Protein AF-0000000074474477 (afdb_homodimer)

Solvent-accessible surface area (backbone atoms only — not comparable to full-atom values): 10838 Å² total; per-residue (Å²): 126,83,71,68,82,68,41,50,36,27,43,37,39,50,40,50,85,51,64,70,52,37,51,51,50,50,55,55,46,56,78,51,34,44,77,62,43,93,52,30,32,46,26,61,31,42,75,66,57,45,51,51,50,50,54,58,50,55,75,67,56,48,69,89,69,28,28,37,36,40,35,55,52,46,73,69,36,61,73,60,46,45,73,39,39,78,67,69,64,68,60,63,56,59,67,67,101,126,81,70,68,81,67,41,52,38,27,42,36,39,50,40,49,85,51,63,69,52,36,50,52,52,51,56,56,46,55,77,51,33,44,78,64,43,92,52,30,31,45,27,62,32,42,73,65,55,45,51,51,51,51,53,61,51,55,73,68,56,49,69,89,70,31,27,38,36,40,35,55,51,47,73,70,36,61,73,60,47,45,73,40,39,78,69,69,64,68,61,62,57,60,67,68,100

Foldseek 3Di:
DPPPPWAWKKKKFKDDPDPVLLVVLVVLCVVFAADFDSGITIGGDHPVRVVVSVVVNVVRDDPVGMDMDIDTDDPVVLCVDDDDDTDRDPVVVVVVD/DPPPPWAWKKKKFKDDPDPVLLVVLVVLCVVFAADFDSGITIGGDHPVRVVVSVVVNVVRDDPVGMDMDIDTDDPVVLCVDDDDDTDRDPVVVVVVD

Nearest PDB structures (foldseek):
  1zpw-assembly1_X  TM=9.380E-01  e=8.796E-09  Thermus thermophilus
  4qr1-assembly1_A  TM=9.061E-01  e=3.791E-07  Streptococcus pyogenes serotype M1
  3oq2-assembly1_B  TM=8.022E-01  e=1.981E-07  Nitratidesulfovibrio vulgaris str. Hildenborough
  7f84-assembly1_B  TM=8.736E-01  e=1.481E-06  Leptospira interrogans serovar Copenhageni str. Fiocruz L1-130
  4es2-assembly1_A-2  TM=8.184E-01  e=1.142E-06  Halalkalibacterium halodurans C-125

Sequence (194 aa):
MQFANFGQLYLVTYDIPADRRRRKTAHLLEGYGQRVQYSVFECRLDAQRYRELQKRLQHHFDLSEDHLRFYPMTEHTLGQIEVWGGAKPAQLQDLILMQFANFGQLYLVTYDIPADRRRRKTAHLLEGYGQRVQYSVFECRLDAQRYRELQKRLQHHFDLSEDHLRFYPMTEHTLGQIEVWGGAKPAQLQDLIL

Organism: NCBI:txid1188229

InterPro domains:
  IPR019199 Virulence-associated protein D / CRISPR associated protein Cas2 [PF09827] (9-80)
  IPR021127 CRISPR-associated endonuclease Cas2 [MF_01471] (8-96)
  IPR021127 CRISPR-associated endonuclease Cas2 [PIRSF032582] (9-94)
  IPR021127 CRISPR-associated endonuclease Cas2 [PTHR34405] (9-93)
  IPR021127 CRISPR-associated endonuclease Cas2 [TIGR01573] (9-93)
  IPR021127 CRISPR-associated endonuclease Cas2 [cd09725] (10-85)

Structure (mmCIF, N/CA/C/O backbone):
data_AF-0000000074474477-model_v1
#
loop_
_entity.id
_entity.type
_entity.pdbx_description
1 polymer 'CRISPR-associated endoribonuclease Cas2'
#
loop_
_atom_site.group_PDB
_atom_site.id
_atom_site.type_symbol
_atom_site.label_atom_id
_atom_site.label_alt_id
_atom_site.label_comp_id
_atom_site.label_asym_id
_atom_site.label_entity_id
_atom_site.label_seq_id
_atom_site.pdbx_PDB_ins_code
_atom_site.Cartn_x
_atom_site.Cartn_y
_atom_site.Cartn_z
_atom_site.occupancy
_atom_site.B_iso_or_equiv
_atom_site.auth_seq_id
_atom_site.auth_comp_id
_atom_site.auth_asym_id
_atom_site.auth_atom_id
_atom_site.pdbx_PDB_model_num
ATOM 1 N N . MET A 1 1 ? -23.984 4.809 22.766 1 30 1 MET A N 1
ATOM 2 C CA . MET A 1 1 ? -22.531 4.711 22.656 1 30 1 MET A CA 1
ATOM 3 C C . MET A 1 1 ? -22 5.68 21.609 1 30 1 MET A C 1
ATOM 5 O O . MET A 1 1 ? -22.469 5.684 20.469 1 30 1 MET A O 1
ATOM 9 N N . GLN A 1 2 ? -21.672 6.891 21.938 1 33.03 2 GLN A N 1
ATOM 10 C CA . GLN A 1 2 ? -21.281 7.949 21.016 1 33.03 2 GLN A CA 1
ATOM 11 C C . GLN A 1 2 ? -20.25 7.449 20 1 33.03 2 GLN A C 1
ATOM 13 O O . GLN A 1 2 ? -19.203 6.926 20.375 1 33.03 2 GLN A O 1
ATOM 18 N N . PHE A 1 3 ? -20.641 6.902 18.953 1 35.94 3 PHE A N 1
ATOM 19 C CA . PHE A 1 3 ? -19.75 6.395 17.906 1 35.94 3 PHE A CA 1
ATOM 20 C C . PHE A 1 3 ? -18.625 7.371 17.641 1 35.94 3 PHE A C 1
ATOM 22 O O . PHE A 1 3 ? -18.859 8.516 17.234 1 35.94 3 PHE A O 1
ATOM 29 N N . ALA A 1 4 ? -17.797 7.543 18.641 1 43.44 4 ALA A N 1
ATOM 30 C CA . ALA A 1 4 ? -16.609 8.344 18.359 1 43.44 4 ALA A CA 1
ATOM 31 C C . ALA A 1 4 ? -16.266 8.297 16.875 1 43.44 4 ALA A C 1
ATOM 33 O O . ALA A 1 4 ? -16.344 7.242 16.234 1 43.44 4 ALA A O 1
ATOM 34 N N . ASN A 1 5 ? -16.75 9.289 16.156 1 53.69 5 ASN A N 1
ATOM 35 C CA . ASN A 1 5 ? -16.453 9.453 14.734 1 53.69 5 ASN A CA 1
ATOM 36 C C . ASN A 1 5 ? -15.008 9.109 14.422 1 53.69 5 ASN A C 1
ATOM 38 O O . ASN A 1 5 ? -14.109 9.938 14.633 1 53.69 5 ASN A O 1
ATOM 42 N N . PHE A 1 6 ? -14.695 7.816 14.531 1 72.06 6 PHE A N 1
ATOM 43 C CA . PHE A 1 6 ? -13.312 7.418 14.312 1 72.06 6 PHE A CA 1
ATOM 44 C C . PHE A 1 6 ? -12.859 7.793 12.906 1 72.06 6 PHE A C 1
ATOM 46 O O . PHE A 1 6 ? -13.672 7.902 11.992 1 72.06 6 PHE A O 1
ATOM 53 N N . GLY A 1 7 ? -11.883 8.539 12.812 1 90.19 7 GLY A N 1
ATOM 54 C CA . GLY A 1 7 ? -11.297 8.953 11.547 1 90.19 7 GLY A CA 1
ATOM 55 C C . GLY A 1 7 ? -11.234 7.828 10.531 1 90.19 7 GLY A C 1
ATOM 56 O O . GLY A 1 7 ? -11.438 6.66 10.867 1 90.19 7 GLY A O 1
ATOM 57 N N . GLN A 1 8 ? -11.289 8.195 9.281 1 94.62 8 GLN A N 1
ATOM 58 C CA . GLN A 1 8 ? -11.125 7.277 8.156 1 94.62 8 GLN A CA 1
ATOM 59 C C . GLN A 1 8 ? -9.734 6.66 8.148 1 94.62 8 GLN A C 1
ATOM 61 O O . GLN A 1 8 ? -8.742 7.355 8.391 1 94.62 8 GLN A O 1
ATOM 66 N N . LEU A 1 9 ? -9.703 5.336 7.992 1 95.38 9 LEU A N 1
ATOM 67 C CA . LEU A 1 9 ? -8.422 4.66 7.836 1 95.38 9 LEU A CA 1
ATOM 68 C C . LEU A 1 9 ? -7.914 4.785 6.402 1 95.38 9 LEU A C 1
ATOM 70 O O . LEU A 1 9 ? -8.664 4.562 5.449 1 95.38 9 LEU A O 1
ATOM 74 N N . TYR A 1 10 ? -6.621 5.191 6.352 1 97.19 10 TYR A N 1
ATOM 75 C CA . TYR A 1 10 ? -5.945 5.242 5.059 1 97.19 10 TYR A CA 1
ATOM 76 C C . TYR A 1 10 ? -4.668 4.418 5.074 1 97.19 1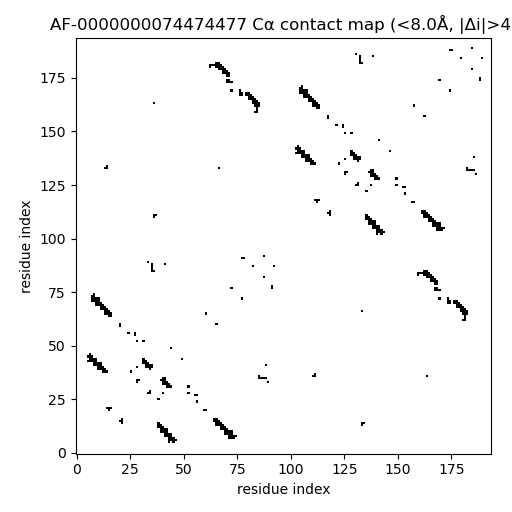0 TYR A C 1
ATOM 78 O O . TYR A 1 10 ? -3.916 4.445 6.055 1 97.19 10 TYR A O 1
ATOM 86 N N . LEU A 1 11 ? -4.5 3.629 4.098 1 97.69 11 LEU A N 1
ATOM 87 C CA . LEU A 1 11 ? -3.162 3.178 3.734 1 97.69 11 LEU A CA 1
ATOM 88 C C . LEU A 1 11 ? -2.461 4.211 2.857 1 97.69 11 LEU A C 1
ATOM 90 O O . LEU A 1 11 ? -2.955 4.555 1.782 1 97.69 11 LEU A O 1
ATOM 94 N N . VAL A 1 12 ? -1.384 4.75 3.316 1 98.38 12 VAL A N 1
ATOM 95 C CA . VAL A 1 12 ? -0.599 5.715 2.555 1 98.38 12 VAL A CA 1
ATOM 96 C C . VAL A 1 12 ? 0.681 5.055 2.047 1 98.38 12 VAL A C 1
ATOM 98 O O . VAL A 1 12 ? 1.487 4.559 2.836 1 98.38 12 VAL A O 1
ATOM 101 N N . THR A 1 13 ? 0.799 5 0.759 1 98.44 13 THR A N 1
ATOM 102 C CA . THR A 1 13 ? 2.012 4.477 0.14 1 98.44 13 THR A CA 1
ATOM 103 C C . THR A 1 13 ? 2.74 5.574 -0.631 1 98.44 13 THR A C 1
ATOM 105 O O . THR A 1 13 ? 2.109 6.48 -1.177 1 98.44 13 THR A O 1
ATOM 108 N N . TYR A 1 14 ? 4.027 5.492 -0.693 1 98.38 14 TYR A N 1
ATOM 109 C CA . TYR A 1 14 ? 4.758 6.492 -1.469 1 98.38 14 TYR A CA 1
ATOM 110 C C . TYR A 1 14 ? 6.012 5.891 -2.092 1 98.38 14 TYR A C 1
ATOM 112 O O . TYR A 1 14 ? 6.547 4.898 -1.59 1 98.38 14 TYR A O 1
ATOM 120 N N . ASP A 1 15 ? 6.375 6.441 -3.191 1 97.94 15 ASP A N 1
ATOM 121 C CA . ASP A 1 15 ? 7.574 6.16 -3.971 1 97.94 15 ASP A CA 1
ATOM 122 C C . ASP A 1 15 ? 8.336 7.441 -4.289 1 97.94 15 ASP A C 1
ATOM 124 O O . ASP A 1 15 ? 7.965 8.18 -5.203 1 97.94 15 ASP A O 1
ATOM 128 N N . ILE A 1 16 ? 9.336 7.664 -3.492 1 98.12 16 ILE A N 1
ATOM 129 C CA . ILE A 1 16 ? 10.102 8.906 -3.553 1 98.12 16 ILE A CA 1
ATOM 130 C C . ILE A 1 16 ? 11.586 8.586 -3.711 1 98.12 16 ILE A C 1
ATOM 132 O O . ILE A 1 16 ? 12.234 8.117 -2.77 1 98.12 16 ILE A O 1
ATOM 136 N N . PRO A 1 17 ? 12.195 8.891 -4.859 1 97.38 17 PRO A N 1
ATOM 137 C CA . PRO A 1 17 ? 13.57 8.477 -5.121 1 97.38 17 PRO A CA 1
ATOM 138 C C . PRO A 1 17 ? 14.594 9.266 -4.305 1 97.38 17 PRO A C 1
ATOM 140 O O . PRO A 1 17 ? 15.656 8.742 -3.963 1 97.38 17 PRO A O 1
ATOM 143 N N . ALA A 1 18 ? 14.266 10.508 -4.031 1 97.88 18 ALA A N 1
ATOM 144 C CA . ALA A 1 18 ? 15.203 11.344 -3.285 1 97.88 18 ALA A CA 1
ATOM 145 C C . ALA A 1 18 ? 15.164 11.008 -1.796 1 97.88 18 ALA A C 1
ATOM 147 O O . ALA A 1 18 ? 14.125 11.164 -1.147 1 97.88 18 ALA A O 1
ATOM 148 N N . ASP A 1 19 ? 16.344 10.648 -1.229 1 97.5 19 ASP A N 1
ATOM 149 C CA . ASP A 1 19 ? 16.422 10.195 0.155 1 97.5 19 ASP A CA 1
ATOM 150 C C . ASP A 1 19 ? 15.922 11.266 1.119 1 97.5 19 ASP A C 1
ATOM 152 O O . ASP A 1 19 ? 15.164 10.969 2.043 1 97.5 19 ASP A O 1
ATOM 156 N N . ARG A 1 20 ? 16.328 12.469 0.915 1 97.75 20 ARG A N 1
ATOM 157 C CA . ARG A 1 20 ? 15.961 13.539 1.833 1 97.75 20 ARG A CA 1
ATOM 158 C C . ARG A 1 20 ? 14.445 13.734 1.868 1 97.75 20 ARG A C 1
ATOM 160 O O . ARG A 1 20 ? 13.852 13.805 2.943 1 97.75 20 ARG A O 1
ATOM 167 N N . ARG A 1 21 ? 13.836 13.781 0.675 1 98.25 21 ARG A N 1
ATOM 168 C CA . ARG A 1 21 ? 12.391 13.961 0.615 1 98.25 21 ARG A CA 1
ATOM 169 C C . ARG A 1 21 ? 11.664 12.734 1.16 1 98.25 21 ARG A C 1
ATOM 171 O O . ARG A 1 21 ? 10.641 12.859 1.828 1 98.25 21 ARG A O 1
ATOM 178 N N . ARG A 1 22 ? 12.195 11.586 0.867 1 98.44 22 ARG A N 1
ATOM 179 C CA . ARG A 1 22 ? 11.609 10.352 1.373 1 98.44 22 ARG A CA 1
ATOM 180 C C . ARG A 1 22 ? 11.602 10.336 2.898 1 98.44 22 ARG A C 1
ATOM 182 O O . ARG A 1 22 ? 10.586 9.992 3.514 1 98.44 22 ARG A O 1
ATOM 189 N N . ARG A 1 23 ? 12.727 10.711 3.512 1 98.12 23 ARG A N 1
ATOM 190 C CA . ARG A 1 23 ? 12.844 10.734 4.965 1 98.12 23 ARG A CA 1
ATOM 191 C C . ARG A 1 23 ? 11.914 11.781 5.57 1 98.12 23 ARG A C 1
ATOM 193 O O . ARG A 1 23 ? 11.297 11.547 6.613 1 98.12 23 ARG A O 1
ATOM 200 N N . LYS A 1 24 ? 11.859 12.914 4.977 1 98.19 24 LYS A N 1
ATOM 201 C CA . LYS A 1 24 ? 10.961 13.969 5.445 1 98.19 24 LYS A CA 1
ATOM 202 C C . LYS A 1 24 ? 9.5 13.508 5.402 1 98.19 24 LYS A C 1
ATOM 204 O O . LYS A 1 24 ? 8.734 13.773 6.324 1 98.19 24 LYS A O 1
ATOM 209 N N . THR A 1 25 ? 9.172 12.859 4.297 1 98.5 25 THR A N 1
ATOM 210 C CA . THR A 1 25 ? 7.824 12.32 4.156 1 98.5 25 THR A CA 1
ATOM 211 C C . THR A 1 25 ? 7.531 11.297 5.254 1 98.5 25 THR A C 1
ATOM 213 O O . THR A 1 25 ? 6.484 11.359 5.902 1 98.5 25 THR A O 1
ATOM 216 N N . ALA A 1 26 ? 8.445 10.422 5.484 1 98.5 26 ALA A N 1
ATOM 217 C CA . ALA A 1 26 ? 8.289 9.422 6.539 1 98.5 26 ALA A CA 1
ATOM 218 C C . ALA A 1 26 ? 8.125 10.086 7.906 1 98.5 26 ALA A C 1
ATOM 220 O O . ALA A 1 26 ? 7.223 9.734 8.672 1 98.5 26 ALA A O 1
ATOM 221 N N . HIS A 1 27 ? 8.969 11.039 8.125 1 98.44 27 HIS A N 1
ATOM 222 C CA . HIS A 1 27 ? 8.906 11.742 9.398 1 98.44 27 HIS A CA 1
ATOM 223 C C . HIS A 1 27 ? 7.551 12.422 9.586 1 98.44 27 HIS A C 1
ATOM 225 O O . HIS A 1 27 ? 6.949 12.328 10.656 1 98.44 27 HIS A O 1
ATOM 231 N N . LEU A 1 28 ? 7.113 13.023 8.602 1 98.44 28 LEU A N 1
ATOM 232 C CA . LEU A 1 28 ? 5.812 13.68 8.656 1 98.44 28 LEU A CA 1
ATOM 233 C C . LEU A 1 28 ? 4.707 12.672 8.938 1 98.44 28 LEU A C 1
ATOM 235 O O . LEU A 1 28 ? 3.867 12.891 9.812 1 98.44 28 LEU A O 1
ATOM 239 N N . LEU A 1 29 ? 4.691 11.57 8.211 1 98.38 29 LEU A N 1
ATOM 240 C CA . LEU A 1 29 ? 3.641 10.562 8.336 1 98.38 29 LEU A CA 1
ATOM 241 C C . LEU A 1 29 ? 3.66 9.922 9.719 1 98.38 29 LEU A C 1
ATOM 243 O O . LEU A 1 29 ? 2.623 9.484 10.219 1 98.38 29 LEU A O 1
ATOM 247 N N . GLU A 1 30 ? 4.816 9.898 10.391 1 98.12 30 GLU A N 1
ATOM 248 C CA . GLU A 1 30 ? 4.922 9.352 11.742 1 98.12 30 GLU A CA 1
ATOM 249 C C . GLU A 1 30 ? 4.043 10.125 12.719 1 98.12 30 GLU A C 1
ATOM 251 O O . GLU A 1 30 ? 3.598 9.578 13.727 1 98.12 30 GLU A O 1
ATOM 256 N N . GLY A 1 31 ? 3.738 11.305 12.406 1 97.56 31 GLY A N 1
ATOM 257 C CA . GLY A 1 31 ? 2.859 12.117 13.227 1 97.56 31 GLY A CA 1
ATOM 258 C C . GLY A 1 31 ? 1.388 11.859 12.969 1 97.56 31 GLY A C 1
ATOM 259 O O . GLY A 1 31 ? 0.526 12.352 13.695 1 97.56 31 GLY A O 1
ATOM 260 N N . TYR A 1 32 ? 1.089 11.023 11.977 1 97.62 32 TYR A N 1
ATOM 261 C CA . TYR A 1 32 ? -0.301 10.852 11.57 1 97.62 32 TYR A CA 1
ATOM 262 C C . TYR A 1 32 ? -0.716 9.391 11.625 1 97.62 32 TYR A C 1
ATOM 264 O O . TYR A 1 32 ? -1.907 9.07 11.578 1 97.62 32 TYR A O 1
ATOM 272 N N . GLY A 1 33 ? 0.246 8.523 11.719 1 96.69 33 GLY A N 1
ATOM 273 C CA . GLY A 1 33 ? -0.085 7.109 11.695 1 96.69 33 GLY A CA 1
ATOM 274 C C . GLY A 1 33 ? 1.104 6.211 11.984 1 96.69 33 GLY A C 1
ATOM 275 O O . GLY A 1 33 ? 2.084 6.652 12.594 1 96.69 33 GLY A O 1
ATOM 276 N N . GLN A 1 34 ? 0.937 5.023 11.695 1 96.06 34 GLN A N 1
ATOM 277 C CA . GLN A 1 34 ? 1.92 3.992 12 1 96.06 34 GLN A CA 1
ATOM 278 C C . GLN A 1 34 ? 2.635 3.521 10.742 1 96.06 34 GLN A C 1
ATOM 280 O O . GLN A 1 34 ? 1.989 3.191 9.742 1 96.06 34 GLN A O 1
ATOM 285 N N . ARG A 1 35 ? 3.992 3.539 10.852 1 97 35 ARG A N 1
ATOM 286 C CA . ARG A 1 35 ? 4.777 2.955 9.773 1 97 35 ARG A CA 1
ATOM 287 C C . ARG A 1 35 ? 4.672 1.433 9.781 1 97 35 ARG A C 1
ATOM 289 O O . ARG A 1 35 ? 4.984 0.79 10.781 1 97 35 ARG A O 1
ATOM 296 N N . VAL A 1 36 ? 4.227 0.82 8.609 1 95.69 36 VAL A N 1
ATOM 297 C CA . VAL A 1 36 ? 4.062 -0.63 8.586 1 95.69 36 VAL A CA 1
ATOM 298 C C . VAL A 1 36 ? 5.086 -1.247 7.633 1 95.69 36 VAL A C 1
ATOM 300 O O . VAL A 1 36 ? 5.387 -2.439 7.723 1 95.69 36 VAL A O 1
ATOM 303 N N . GLN A 1 37 ? 5.555 -0.505 6.707 1 96.88 37 GLN A N 1
ATOM 304 C CA . GLN A 1 37 ? 6.68 -0.812 5.832 1 96.88 37 GLN A CA 1
ATOM 305 C C . GLN A 1 37 ? 7.504 0.438 5.539 1 96.88 37 GLN A C 1
ATOM 307 O O . GLN A 1 37 ? 7.094 1.553 5.867 1 96.88 37 GLN A O 1
ATOM 312 N N . TYR A 1 38 ? 8.57 0.259 4.891 1 96.62 38 TYR A N 1
ATOM 313 C CA . TYR A 1 38 ? 9.5 1.361 4.672 1 96.62 38 TYR A CA 1
ATOM 314 C C . TYR A 1 38 ? 8.773 2.584 4.117 1 96.62 38 TYR A C 1
ATOM 316 O O . TYR A 1 38 ? 8.953 3.695 4.621 1 96.62 38 TYR A O 1
ATOM 324 N N . SER A 1 39 ? 7.883 2.393 3.139 1 98.06 39 SER A N 1
ATOM 325 C CA . SER A 1 39 ? 7.18 3.496 2.49 1 98.06 39 SER A CA 1
ATOM 326 C C . SER A 1 39 ? 5.668 3.291 2.537 1 98.06 39 SER A C 1
ATOM 328 O O . SER A 1 39 ? 4.957 3.664 1.602 1 98.06 39 SER A O 1
ATOM 330 N N . VAL A 1 40 ? 5.219 2.682 3.555 1 98.12 40 VAL A N 1
ATOM 331 C CA . VAL A 1 40 ? 3.793 2.418 3.727 1 98.12 40 VAL A CA 1
ATOM 332 C C . VAL A 1 40 ? 3.377 2.744 5.16 1 98.12 40 VAL A C 1
ATOM 334 O O . VAL A 1 40 ? 3.979 2.248 6.117 1 98.12 40 VAL A O 1
ATOM 337 N N . PHE A 1 41 ? 2.373 3.572 5.301 1 97.94 41 PHE A N 1
ATOM 338 C CA . PHE A 1 41 ? 1.835 3.955 6.602 1 97.94 41 PHE A CA 1
ATOM 339 C C . PHE A 1 41 ? 0.338 3.676 6.672 1 97.94 41 PHE A C 1
ATOM 341 O O . PHE A 1 41 ? -0.366 3.789 5.664 1 97.94 41 PHE A O 1
ATOM 348 N N . GLU A 1 42 ? -0.169 3.285 7.758 1 96.44 42 GLU A N 1
ATOM 349 C CA . GLU A 1 42 ? -1.588 3.271 8.102 1 96.44 42 GLU A CA 1
ATOM 350 C C . GLU A 1 42 ? -1.953 4.465 8.984 1 96.44 42 GLU A C 1
ATOM 352 O O . GLU A 1 42 ? -1.4 4.629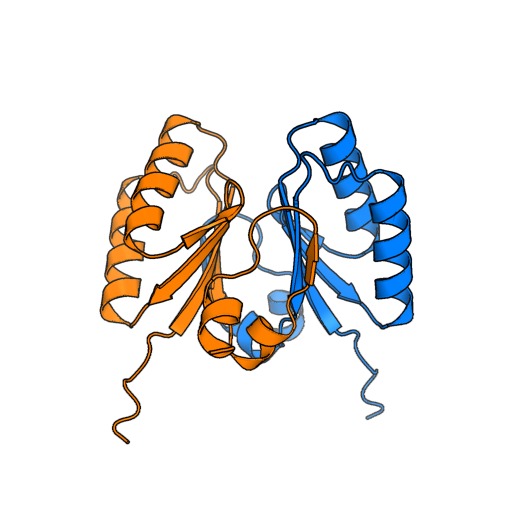 10.078 1 96.44 42 GLU A O 1
ATOM 357 N N . CYS A 1 43 ? -2.85 5.234 8.555 1 96.75 43 CYS A N 1
ATOM 358 C CA . CYS A 1 43 ? -3.215 6.48 9.219 1 96.75 43 CYS A CA 1
ATOM 359 C C . CYS A 1 43 ? -4.719 6.551 9.453 1 96.75 43 CYS A C 1
ATOM 361 O O . CYS A 1 43 ? -5.508 6.301 8.539 1 96.75 43 CYS A O 1
ATOM 363 N N . ARG A 1 44 ? -5.082 6.891 10.578 1 95.31 44 ARG A N 1
ATOM 364 C CA . ARG A 1 44 ? -6.473 7.223 10.867 1 95.31 44 ARG A CA 1
ATOM 365 C C . ARG A 1 44 ? -6.68 8.734 10.891 1 95.31 44 ARG A C 1
ATOM 367 O O . ARG A 1 44 ? -6.145 9.422 11.758 1 95.31 44 ARG A O 1
ATOM 374 N N . LEU A 1 45 ? -7.469 9.188 9.945 1 96.81 45 LEU A N 1
ATOM 375 C CA . LEU A 1 45 ? -7.555 10.625 9.734 1 96.81 45 LEU A CA 1
ATOM 376 C C . LEU A 1 45 ? -9.008 11.078 9.648 1 96.81 45 LEU A C 1
ATOM 378 O O . LEU A 1 45 ? -9.805 10.484 8.922 1 96.81 45 LEU A O 1
ATOM 382 N N . ASP A 1 46 ? -9.344 12.086 10.367 1 95.56 46 ASP A N 1
ATOM 383 C CA . ASP A 1 46 ? -10.562 12.812 10.031 1 95.56 46 ASP A CA 1
ATOM 384 C C . ASP A 1 46 ? -10.305 13.867 8.961 1 95.56 46 ASP A C 1
ATOM 386 O O . ASP A 1 46 ? -9.18 13.984 8.461 1 95.56 46 ASP A O 1
ATOM 390 N N . ALA A 1 47 ? -11.359 14.562 8.594 1 95.56 47 ALA A N 1
ATOM 391 C CA . ALA A 1 47 ? -11.266 15.484 7.461 1 95.56 47 ALA A CA 1
ATOM 392 C C . ALA A 1 47 ? -10.203 16.547 7.703 1 95.56 47 ALA A C 1
ATOM 394 O O . ALA A 1 47 ? -9.445 16.906 6.793 1 95.56 47 ALA A O 1
ATOM 395 N N . GLN A 1 48 ? -10.172 17.062 8.867 1 96.62 48 GLN A N 1
ATOM 396 C CA . GLN A 1 48 ? -9.234 18.141 9.18 1 96.62 48 GLN A CA 1
ATOM 397 C C . GLN A 1 48 ? -7.793 17.625 9.133 1 96.62 48 GLN A C 1
ATOM 399 O O . GLN A 1 48 ? -6.93 18.25 8.508 1 96.62 48 GLN A O 1
ATOM 404 N N . ARG A 1 49 ? -7.551 16.547 9.789 1 96.94 49 ARG A N 1
ATOM 405 C CA . ARG A 1 49 ? -6.211 15.969 9.805 1 96.94 49 ARG A CA 1
ATOM 406 C C . ARG A 1 49 ? -5.77 15.547 8.406 1 96.94 49 ARG A C 1
ATOM 408 O O . ARG A 1 49 ? -4.598 15.68 8.055 1 96.94 49 ARG A O 1
ATOM 415 N N . TYR A 1 50 ? -6.684 15.047 7.664 1 97.69 50 TYR A N 1
ATOM 416 C CA . TYR A 1 50 ? -6.398 14.664 6.289 1 97.69 50 TYR A CA 1
ATOM 417 C C . TYR A 1 50 ? -5.941 15.859 5.469 1 97.69 50 TYR A C 1
ATOM 419 O O . TYR A 1 50 ? -4.906 15.805 4.797 1 97.69 50 TYR A O 1
ATOM 427 N N . ARG A 1 51 ? -6.648 16.938 5.574 1 97.06 51 ARG A N 1
ATOM 428 C CA . ARG A 1 51 ? -6.309 18.141 4.832 1 97.06 51 ARG A CA 1
ATOM 429 C C . ARG A 1 51 ? -4.969 18.719 5.297 1 97.06 51 ARG A C 1
ATOM 431 O O . ARG A 1 51 ? -4.16 19.141 4.477 1 97.06 51 ARG A O 1
ATOM 438 N N . GLU A 1 52 ? -4.789 18.719 6.531 1 97.75 52 GLU A N 1
ATOM 439 C CA . GLU A 1 52 ? -3.529 19.203 7.078 1 97.75 52 GLU A CA 1
ATOM 440 C C . GLU A 1 52 ? -2.352 18.375 6.578 1 97.75 52 GLU A C 1
ATOM 442 O O . GLU A 1 52 ? -1.331 18.922 6.156 1 97.75 52 GLU A O 1
ATOM 447 N N . LEU A 1 53 ? -2.486 17.078 6.648 1 98.06 53 LEU A N 1
ATOM 448 C CA . LEU A 1 53 ? -1.442 16.172 6.168 1 98.06 53 LEU A CA 1
ATOM 449 C C . LEU A 1 53 ? -1.133 16.438 4.699 1 98.06 53 LEU A C 1
ATOM 451 O O . LEU A 1 53 ? 0.034 16.547 4.316 1 98.06 53 LEU A O 1
ATOM 455 N N . GLN A 1 54 ? -2.186 16.578 3.918 1 97.38 54 GLN A N 1
ATOM 456 C CA . GLN A 1 54 ? -2.002 16.828 2.492 1 97.38 54 GLN A CA 1
ATOM 457 C C . GLN A 1 54 ? -1.235 18.125 2.254 1 97.38 54 GLN A C 1
ATOM 459 O O . GLN A 1 54 ? -0.307 18.156 1.444 1 97.38 54 GLN A O 1
ATOM 464 N N . LYS A 1 55 ? -1.614 19.125 2.949 1 97.5 55 LYS A N 1
ATOM 465 C CA . LYS A 1 55 ? -0.954 20.422 2.805 1 97.5 55 LYS A CA 1
ATOM 466 C C . LYS A 1 55 ? 0.524 20.328 3.176 1 97.5 55 LYS A C 1
ATOM 468 O O . LYS A 1 55 ? 1.384 20.828 2.451 1 97.5 55 LYS A O 1
ATOM 473 N N . ARG A 1 56 ? 0.777 19.703 4.211 1 97.75 56 ARG A N 1
ATOM 474 C CA . ARG A 1 56 ? 2.15 19.578 4.684 1 97.75 56 ARG A CA 1
ATOM 475 C C . ARG A 1 56 ? 2.984 18.734 3.734 1 97.75 56 ARG A C 1
ATOM 477 O O . ARG A 1 56 ? 4.156 19.031 3.49 1 97.75 56 ARG A O 1
ATOM 484 N N . LEU A 1 57 ? 2.422 17.672 3.207 1 97.69 57 LEU A N 1
ATOM 485 C CA . LEU A 1 57 ? 3.113 16.828 2.234 1 97.69 57 LEU A CA 1
ATOM 486 C C . LEU A 1 57 ? 3.414 17.609 0.959 1 97.69 57 LEU A C 1
ATOM 488 O O . LEU A 1 57 ? 4.488 17.453 0.372 1 97.69 57 LEU A O 1
ATOM 492 N N . GLN A 1 58 ? 2.488 18.422 0.585 1 96.31 58 GLN A N 1
ATOM 493 C CA . GLN A 1 58 ? 2.617 19.156 -0.666 1 96.31 58 GLN A CA 1
ATOM 494 C C . GLN A 1 58 ? 3.785 20.141 -0.609 1 96.31 58 GLN A C 1
ATOM 496 O O . GLN A 1 58 ? 4.418 20.406 -1.63 1 96.31 58 GLN A O 1
ATOM 501 N N . HIS A 1 59 ? 4.082 20.609 0.541 1 95.75 59 HIS A N 1
ATOM 502 C CA . HIS A 1 59 ? 5.129 21.594 0.72 1 95.75 59 HIS A CA 1
ATOM 503 C C . HIS A 1 59 ? 6.488 21.062 0.294 1 95.75 59 HIS A C 1
ATOM 505 O O . HIS A 1 59 ? 7.34 21.797 -0.194 1 95.75 59 HIS A O 1
ATOM 511 N N . HIS A 1 60 ? 6.672 19.781 0.325 1 94.19 60 HIS A N 1
ATOM 512 C CA . HIS A 1 60 ? 7.992 19.234 0.019 1 94.19 60 HIS A CA 1
ATOM 513 C C . HIS A 1 60 ? 7.91 18.141 -1.044 1 94.19 60 HIS A C 1
ATOM 515 O O . HIS A 1 60 ? 8.875 17.406 -1.261 1 94.19 60 HIS A O 1
ATOM 521 N N . PHE A 1 61 ? 6.914 18.078 -1.701 1 96.12 61 PHE A N 1
ATOM 522 C CA . PHE A 1 61 ? 6.645 17.047 -2.691 1 96.12 61 PHE A CA 1
ATOM 523 C C . PHE A 1 61 ? 7.082 17.484 -4.078 1 96.12 61 PHE A C 1
ATOM 525 O O . PHE A 1 61 ? 6.789 18.609 -4.496 1 96.12 61 PHE A O 1
ATOM 532 N N . ASP A 1 62 ? 7.887 16.703 -4.781 1 96.31 62 ASP A N 1
ATOM 533 C CA . ASP A 1 62 ? 8.281 16.969 -6.164 1 96.31 62 ASP A CA 1
ATOM 534 C C . ASP A 1 62 ? 7.41 16.188 -7.141 1 96.31 62 ASP A C 1
ATOM 536 O O . ASP A 1 62 ? 7.633 14.992 -7.367 1 96.31 62 ASP A O 1
ATOM 540 N N . LEU A 1 63 ? 6.477 16.797 -7.758 1 92.06 63 LEU A N 1
ATOM 541 C CA . LEU A 1 63 ? 5.469 16.172 -8.602 1 92.06 63 LEU A CA 1
ATOM 542 C C . LEU A 1 63 ? 6.113 15.492 -9.805 1 92.06 63 LEU A C 1
ATOM 544 O O . LEU A 1 63 ? 5.5 14.625 -10.438 1 92.06 63 LEU A O 1
ATOM 548 N N . SER A 1 64 ? 7.297 15.914 -10.148 1 93.25 64 SER A N 1
ATOM 549 C CA . SER A 1 64 ? 7.941 15.367 -11.336 1 93.25 64 SER A CA 1
ATOM 550 C C . SER A 1 64 ? 8.508 13.977 -11.062 1 93.25 64 SER A C 1
ATOM 552 O O . SER A 1 64 ? 8.688 13.18 -11.984 1 93.25 64 SER A O 1
ATOM 554 N N . GLU A 1 65 ? 8.742 13.602 -9.781 1 95.81 65 GLU A N 1
ATOM 555 C CA . GLU A 1 65 ? 9.406 12.32 -9.562 1 95.81 65 GLU A CA 1
ATOM 556 C C . GLU A 1 65 ? 8.75 11.562 -8.406 1 95.81 65 GLU A C 1
ATOM 558 O O . GLU A 1 65 ? 8.836 10.328 -8.344 1 95.81 65 GLU A O 1
ATOM 563 N N . ASP A 1 66 ? 8.133 12.32 -7.52 1 97.5 66 ASP A N 1
ATOM 564 C CA . ASP A 1 66 ? 7.547 11.695 -6.336 1 97.5 66 ASP A CA 1
ATOM 565 C C . ASP A 1 66 ? 6.141 11.172 -6.629 1 97.5 66 ASP A C 1
ATOM 567 O O . ASP A 1 66 ? 5.391 11.781 -7.395 1 97.5 66 ASP A O 1
ATOM 571 N N . HIS A 1 67 ? 5.848 10.031 -6.094 1 97.5 67 HIS A N 1
ATOM 572 C CA . HIS A 1 67 ? 4.516 9.438 -6.16 1 97.5 67 HIS A CA 1
ATOM 573 C C . HIS A 1 67 ? 3.975 9.141 -4.766 1 97.5 67 HIS A C 1
ATOM 575 O O . HIS A 1 67 ? 4.715 8.68 -3.895 1 97.5 67 HIS A O 1
ATOM 581 N N . LEU A 1 68 ? 2.727 9.461 -4.52 1 98 68 LEU A N 1
ATOM 582 C CA . LEU A 1 68 ? 2.043 9.18 -3.262 1 98 68 LEU A CA 1
ATOM 583 C C . LEU A 1 68 ? 0.59 8.789 -3.506 1 98 68 LEU A C 1
ATOM 585 O O . LEU A 1 68 ? -0.087 9.391 -4.344 1 98 68 LEU A O 1
ATOM 589 N N . ARG A 1 69 ? 0.11 7.789 -2.773 1 97.44 69 ARG A N 1
ATOM 590 C CA . ARG A 1 69 ? -1.264 7.316 -2.908 1 97.44 69 ARG A CA 1
ATOM 591 C C . ARG A 1 69 ? -1.929 7.168 -1.543 1 97.44 69 ARG A C 1
ATOM 593 O O . ARG A 1 69 ? -1.305 6.699 -0.589 1 97.44 69 ARG A O 1
ATOM 600 N N . PHE A 1 70 ? -3.182 7.617 -1.449 1 97.94 70 PHE A N 1
ATOM 601 C CA . PHE A 1 70 ? -4.051 7.395 -0.298 1 97.94 70 PHE A CA 1
ATOM 602 C C . PHE A 1 70 ? -5.137 6.375 -0.626 1 97.94 70 PHE A C 1
ATOM 604 O O . PHE A 1 70 ? -6.004 6.637 -1.461 1 97.94 70 PHE A O 1
ATOM 611 N N . TYR A 1 71 ? -5.066 5.234 0.008 1 97 71 TYR A N 1
ATOM 612 C CA . TYR A 1 71 ? -6.094 4.207 -0.135 1 97 71 TYR A CA 1
ATOM 613 C C . TYR A 1 71 ? -7.027 4.199 1.068 1 97 71 TYR A C 1
ATOM 615 O O . TYR A 1 71 ? -6.625 3.832 2.174 1 97 71 TYR A O 1
ATOM 623 N N . PRO A 1 72 ? -8.305 4.57 0.885 1 96.69 72 PRO A N 1
ATOM 624 C CA . PRO A 1 72 ? -9.227 4.359 2.006 1 96.69 72 PRO A CA 1
ATOM 625 C C . PRO A 1 72 ? -9.43 2.881 2.33 1 96.69 72 PRO A C 1
ATOM 627 O O . PRO A 1 72 ? -9.5 2.049 1.422 1 96.69 72 PRO A O 1
ATOM 630 N N . MET A 1 73 ? -9.391 2.59 3.613 1 94.69 73 MET A N 1
ATOM 631 C CA . MET A 1 73 ? -9.617 1.231 4.098 1 94.69 73 MET A CA 1
ATOM 632 C C . MET A 1 73 ? -10.82 1.177 5.027 1 94.69 73 MET A C 1
ATOM 634 O O . MET A 1 73 ? -11.203 2.188 5.621 1 94.69 73 MET A O 1
ATOM 638 N N . THR A 1 74 ? -11.414 0.065 5.059 1 91 74 THR A N 1
ATOM 639 C CA . THR A 1 74 ? -12.453 -0.185 6.055 1 91 74 THR A CA 1
ATOM 640 C C . THR A 1 74 ? -11.961 -1.158 7.117 1 91 74 THR A C 1
ATOM 642 O O . THR A 1 74 ? -11.008 -1.904 6.891 1 91 74 THR A O 1
ATOM 645 N N . GLU A 1 75 ? -12.672 -1.119 8.211 1 86.38 75 GLU A N 1
ATOM 646 C CA . GLU A 1 75 ? -12.367 -2.104 9.242 1 86.38 75 GLU A CA 1
ATOM 647 C C . GLU A 1 75 ? -12.508 -3.525 8.711 1 86.38 75 GLU A C 1
ATOM 649 O O . GLU A 1 75 ? -11.734 -4.414 9.078 1 86.38 75 GLU A O 1
ATOM 654 N N . HIS A 1 76 ? -13.43 -3.693 7.871 1 88.25 76 HIS A N 1
ATOM 655 C CA . HIS A 1 76 ? -13.672 -5.008 7.289 1 88.25 76 HIS A CA 1
ATOM 656 C C . HIS A 1 76 ? -12.469 -5.48 6.48 1 88.25 76 HIS A C 1
ATOM 658 O O . HIS A 1 76 ? -11.969 -6.594 6.688 1 88.25 76 HIS A O 1
ATOM 664 N N . THR A 1 77 ? -12 -4.652 5.605 1 89.5 77 THR A N 1
ATOM 665 C CA . THR A 1 77 ? -10.875 -5.043 4.766 1 89.5 77 THR A CA 1
ATOM 666 C C . THR A 1 77 ? -9.594 -5.148 5.586 1 89.5 77 THR A C 1
ATOM 668 O O . THR A 1 77 ? -8.75 -6.008 5.324 1 89.5 77 THR A O 1
ATOM 671 N N . LEU A 1 78 ? -9.477 -4.258 6.523 1 86.62 78 LEU A N 1
ATOM 672 C CA . LEU A 1 78 ? -8.305 -4.316 7.387 1 86.62 78 LEU A CA 1
ATOM 673 C C . LEU A 1 78 ? -8.242 -5.648 8.125 1 86.62 78 LEU A C 1
ATOM 675 O O . LEU A 1 78 ? -7.152 -6.176 8.367 1 86.62 78 LEU A O 1
ATOM 679 N N . GLY A 1 79 ? -9.398 -6.184 8.516 1 89.06 79 GLY A N 1
ATOM 680 C CA . GLY A 1 79 ? -9.453 -7.453 9.219 1 89.06 79 GLY A CA 1
ATOM 681 C C . GLY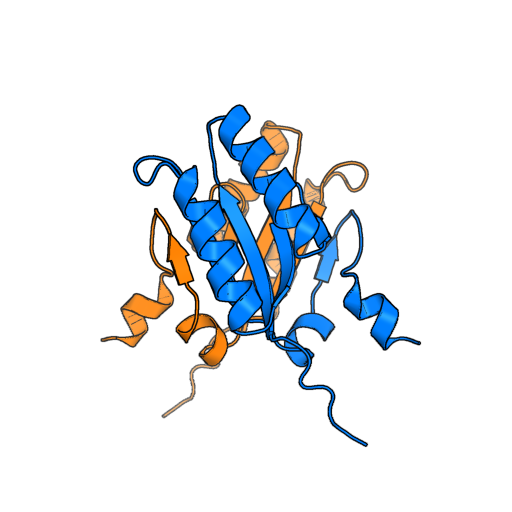 A 1 79 ? -9.086 -8.641 8.344 1 89.06 79 GLY A C 1
ATOM 682 O O . GLY A 1 79 ? -8.906 -9.75 8.844 1 89.06 79 GLY A O 1
ATOM 683 N N . GLN A 1 80 ? -8.938 -8.414 7.051 1 93.31 80 GLN A N 1
ATOM 684 C CA . GLN A 1 80 ? -8.68 -9.492 6.098 1 93.31 80 GLN A CA 1
ATOM 685 C C . GLN A 1 80 ? -7.273 -9.383 5.516 1 93.31 80 GLN A C 1
ATOM 687 O O . GLN A 1 80 ? -6.922 -10.125 4.598 1 93.31 80 GLN A O 1
ATOM 692 N N . ILE A 1 81 ? -6.48 -8.5 6.027 1 95.06 81 ILE A N 1
ATOM 693 C CA . ILE A 1 81 ? -5.141 -8.297 5.484 1 95.06 81 ILE A CA 1
ATOM 694 C C . ILE A 1 81 ? -4.277 -9.523 5.781 1 95.06 81 ILE A C 1
ATOM 696 O O . ILE A 1 81 ? -4.41 -10.141 6.836 1 95.06 81 ILE A O 1
ATOM 700 N N . GLU A 1 82 ? -3.465 -9.883 4.863 1 95.69 82 GLU A N 1
ATOM 701 C CA . GLU A 1 82 ? -2.422 -10.875 5.07 1 95.69 82 GLU A CA 1
ATOM 702 C C . GLU A 1 82 ? -1.041 -10.234 5.125 1 95.69 82 GLU A C 1
ATOM 704 O O . GLU A 1 82 ? -0.685 -9.445 4.246 1 95.69 82 GLU A O 1
ATOM 709 N N . VAL A 1 83 ? -0.283 -10.602 6.16 1 95.69 83 VAL A N 1
ATOM 710 C CA . VAL A 1 83 ? 1.021 -9.984 6.375 1 95.69 83 VAL A CA 1
ATOM 711 C C . VAL A 1 83 ? 2.096 -11.07 6.48 1 95.69 83 VAL A C 1
ATOM 713 O O . VAL A 1 83 ? 1.936 -12.039 7.215 1 95.69 83 VAL A O 1
ATOM 716 N N . TRP A 1 84 ? 3.08 -10.93 5.602 1 95.75 84 TRP A N 1
ATOM 717 C CA . TRP A 1 84 ? 4.277 -11.758 5.691 1 95.75 84 TRP A CA 1
ATOM 718 C C . TRP A 1 84 ? 5.461 -10.961 6.219 1 95.75 84 TRP A C 1
ATOM 720 O O . TRP A 1 84 ? 5.867 -9.969 5.613 1 95.75 84 TRP A O 1
ATOM 730 N N . GLY A 1 85 ? 6.02 -11.383 7.199 1 86.44 85 GLY A N 1
ATOM 731 C CA . GLY A 1 85 ? 7.145 -10.656 7.766 1 86.44 85 GLY A CA 1
ATOM 732 C C . GLY A 1 85 ? 6.758 -9.297 8.32 1 86.44 85 GLY A C 1
ATOM 733 O O . GLY A 1 85 ? 5.762 -8.711 7.898 1 86.44 85 GLY A O 1
ATOM 734 N N . GLY A 1 86 ? 7.316 -8.867 9.43 1 73.5 86 GLY A N 1
ATOM 735 C CA . GLY A 1 86 ? 7.121 -7.523 9.945 1 73.5 86 GLY A CA 1
ATOM 736 C C . GLY A 1 86 ? 5.98 -7.426 10.938 1 73.5 86 GLY A C 1
ATOM 737 O O . GLY A 1 86 ? 5.395 -8.445 11.32 1 73.5 86 GLY A O 1
ATOM 738 N N . ALA A 1 87 ? 5.703 -6.141 11.141 1 66.25 87 ALA A N 1
ATOM 739 C CA . ALA A 1 87 ? 4.691 -5.855 12.156 1 66.25 87 ALA A CA 1
ATOM 740 C C . ALA A 1 87 ? 3.285 -6.035 11.594 1 66.25 87 ALA A C 1
ATOM 742 O O . ALA A 1 87 ? 3.037 -5.738 10.422 1 66.25 87 ALA A O 1
ATOM 743 N N . LYS A 1 88 ? 2.461 -6.816 12.273 1 64.88 88 LYS A N 1
ATOM 744 C CA . LYS A 1 88 ? 1.043 -6.902 11.938 1 64.88 88 LYS A CA 1
ATOM 745 C C . LYS A 1 88 ? 0.342 -5.566 12.164 1 64.88 88 LYS A C 1
ATOM 747 O O . LYS A 1 88 ? 0.748 -4.785 13.031 1 64.88 88 LYS A O 1
ATOM 752 N N . PRO A 1 89 ? -0.645 -5.18 11.328 1 60.88 89 PRO A N 1
ATOM 753 C CA . PRO A 1 89 ? -1.343 -3.896 11.43 1 60.88 89 PRO A CA 1
ATOM 754 C C . PRO A 1 89 ? -1.782 -3.582 12.859 1 60.88 89 PRO A C 1
ATOM 756 O O . PRO A 1 89 ? -2.115 -4.492 13.625 1 60.88 89 PRO A O 1
ATOM 759 N N . ALA A 1 90 ? -1.496 -2.355 13.234 1 54.34 90 ALA A N 1
ATOM 760 C CA . ALA A 1 90 ? -1.834 -1.885 14.578 1 54.34 90 ALA A CA 1
ATOM 761 C C . ALA A 1 90 ? -3.266 -2.264 14.945 1 54.34 90 ALA A C 1
ATOM 763 O O . ALA A 1 90 ? -3.539 -2.635 16.094 1 54.34 90 ALA A O 1
ATOM 764 N N . GLN A 1 91 ? -4.23 -1.824 14.188 1 54 91 GLN A N 1
ATOM 765 C CA . GLN A 1 91 ? -5.617 -1.975 14.609 1 54 91 GLN A CA 1
ATOM 766 C C . GLN A 1 91 ? -5.965 -3.439 14.859 1 54 91 GLN A C 1
ATOM 768 O O . GLN A 1 91 ? -6.828 -3.75 15.68 1 54 91 GLN A O 1
ATOM 773 N N . LEU A 1 92 ? -5.406 -4.238 14.008 1 51 92 LEU A N 1
ATOM 774 C CA . LEU A 1 92 ? -5.793 -5.621 14.25 1 51 92 LEU A CA 1
ATOM 775 C C . LEU A 1 92 ? -5.5 -6.02 15.695 1 51 92 LEU A C 1
ATOM 777 O O . LEU A 1 92 ? -6.234 -6.82 16.281 1 51 92 LEU A O 1
ATOM 781 N N . GLN A 1 93 ? -4.461 -5.434 16.188 1 47.53 93 GLN A N 1
ATOM 782 C CA . GLN A 1 93 ? -4.211 -5.828 17.562 1 47.53 93 GLN A CA 1
ATOM 783 C C . GLN A 1 93 ? -5.246 -5.223 18.5 1 47.53 93 GLN A C 1
ATOM 785 O O . GLN A 1 93 ? -5.621 -5.84 19.5 1 47.53 93 GLN A O 1
ATOM 790 N N . ASP A 1 94 ? -5.527 -4.027 18.281 1 44.34 94 ASP A N 1
ATOM 791 C CA . ASP A 1 94 ? -6.414 -3.408 19.25 1 44.34 94 ASP A CA 1
ATOM 792 C C . ASP A 1 94 ? -7.824 -3.996 19.172 1 44.34 94 ASP A C 1
ATOM 794 O O . ASP A 1 94 ? -8.586 -3.951 20.141 1 44.34 94 ASP A O 1
ATOM 798 N N . LEU A 1 95 ? -8.203 -4.375 17.984 1 41.12 95 LEU A N 1
ATOM 799 C CA . LEU A 1 95 ? -9.555 -4.914 17.891 1 41.12 95 LEU A CA 1
ATOM 800 C C . LEU A 1 95 ? -9.656 -6.25 18.625 1 41.12 95 LEU A C 1
ATOM 802 O O . LEU A 1 95 ? -10.758 -6.75 18.859 1 41.12 95 LEU A O 1
ATOM 806 N N . ILE A 1 96 ? -8.516 -6.879 18.719 1 38.16 96 ILE A N 1
ATOM 807 C CA . ILE A 1 96 ? -8.68 -8.156 19.406 1 38.16 96 ILE A CA 1
ATOM 808 C C . ILE A 1 96 ? -8.797 -7.93 20.906 1 38.16 96 ILE A C 1
ATOM 810 O O . ILE A 1 96 ? -9.109 -8.852 21.656 1 38.16 96 ILE A O 1
ATOM 814 N N . LEU A 1 97 ? -8.57 -6.766 21.375 1 32.5 97 LEU A N 1
ATOM 815 C CA . LEU A 1 97 ? -8.883 -6.855 22.797 1 32.5 97 LEU A CA 1
ATOM 816 C C . LEU A 1 97 ? -10.391 -6.746 23.031 1 32.5 97 LEU A C 1
ATOM 818 O O . LEU A 1 97 ? -11.062 -5.957 22.359 1 32.5 97 LEU A O 1
ATOM 822 N N . MET B 1 1 ? -27.016 -11.25 -16.484 1 29.41 1 MET B N 1
ATOM 823 C CA . MET B 1 1 ? -25.656 -10.758 -16.688 1 29.41 1 MET B CA 1
ATOM 824 C C . MET B 1 1 ? -24.656 -11.547 -15.844 1 29.41 1 MET B C 1
ATOM 826 O O . MET B 1 1 ? -24.812 -11.648 -14.625 1 29.41 1 MET B O 1
ATOM 830 N N . GLN B 1 2 ? -24.156 -12.633 -16.281 1 32.81 2 GLN B N 1
ATOM 831 C CA . GLN B 1 2 ? -23.297 -13.539 -15.523 1 32.81 2 GLN B CA 1
ATOM 832 C C . GLN B 1 2 ? -22.203 -12.766 -14.781 1 32.81 2 GLN B C 1
ATOM 834 O O . GLN B 1 2 ? -21.453 -12.008 -15.391 1 32.81 2 GLN B O 1
ATOM 839 N N . PHE B 1 3 ? -22.469 -12.32 -13.648 1 35.19 3 PHE B N 1
ATOM 840 C CA . PHE B 1 3 ? -21.5 -11.594 -12.828 1 35.19 3 PHE B CA 1
ATOM 841 C C . PHE B 1 3 ? -20.125 -12.258 -12.883 1 35.19 3 PHE B C 1
ATOM 843 O O . PHE B 1 3 ? -19.984 -13.414 -12.484 1 35.19 3 PHE B O 1
ATOM 850 N N . ALA B 1 4 ? -19.547 -12.25 -14.07 1 42.72 4 ALA B N 1
ATOM 851 C CA . ALA B 1 4 ? -18.156 -12.727 -14.117 1 42.72 4 ALA B CA 1
ATOM 852 C C . ALA B 1 4 ? -17.484 -12.578 -12.758 1 42.72 4 ALA B C 1
ATOM 854 O O . ALA B 1 4 ? -17.641 -11.547 -12.094 1 42.72 4 ALA B O 1
ATOM 855 N N . ASN B 1 5 ? -17.516 -13.633 -11.992 1 53.81 5 ASN B N 1
ATOM 856 C CA . ASN B 1 5 ? -16.844 -13.672 -10.695 1 53.81 5 ASN B CA 1
ATOM 857 C C . ASN B 1 5 ? -15.484 -12.992 -10.742 1 53.81 5 ASN B C 1
ATOM 859 O O . ASN B 1 5 ? -14.5 -13.586 -11.195 1 53.81 5 ASN B O 1
ATOM 863 N N . PHE B 1 6 ? -15.555 -11.664 -10.867 1 71.81 6 PHE B N 1
ATOM 864 C CA . PHE B 1 6 ? -14.297 -10.93 -10.984 1 71.81 6 PHE B CA 1
ATOM 865 C C . PHE B 1 6 ? -13.43 -11.141 -9.75 1 71.81 6 PHE B C 1
ATOM 867 O O . PHE B 1 6 ? -13.945 -11.406 -8.664 1 71.81 6 PHE B O 1
ATOM 874 N N . GLY B 1 7 ? -12.297 -11.617 -9.945 1 90.31 7 GLY B N 1
ATOM 875 C CA . GLY B 1 7 ? -11.336 -11.844 -8.883 1 90.31 7 GLY B CA 1
ATOM 876 C C . GLY B 1 7 ? -11.297 -10.711 -7.871 1 90.31 7 GLY B C 1
ATOM 877 O O . GLY B 1 7 ? -11.836 -9.633 -8.117 1 90.31 7 GLY B O 1
ATOM 878 N N . GLN B 1 8 ? -10.969 -11.039 -6.652 1 94.69 8 GLN B N 1
ATOM 879 C CA . GLN B 1 8 ? -10.75 -10.078 -5.578 1 94.69 8 GLN B CA 1
ATOM 880 C C . GLN B 1 8 ? -9.586 -9.148 -5.898 1 94.69 8 GLN B C 1
ATOM 882 O O . GLN B 1 8 ? -8.547 -9.594 -6.391 1 94.69 8 GLN B O 1
ATOM 887 N N . LEU B 1 9 ? -9.828 -7.859 -5.715 1 95.44 9 LEU B N 1
ATOM 888 C CA . LEU B 1 9 ? -8.742 -6.895 -5.863 1 95.44 9 LEU B CA 1
ATOM 889 C C . LEU B 1 9 ? -7.883 -6.848 -4.605 1 95.44 9 LEU B C 1
ATOM 891 O O . LEU B 1 9 ? -8.406 -6.773 -3.49 1 95.44 9 LEU B O 1
ATOM 895 N N . TYR B 1 10 ? -6.555 -6.93 -4.887 1 97.25 10 TYR B N 1
ATOM 896 C CA . TYR B 1 10 ? -5.59 -6.773 -3.803 1 97.25 10 TYR B CA 1
ATOM 897 C C . TYR B 1 10 ? -4.59 -5.668 -4.117 1 97.25 10 TYR B C 1
ATOM 899 O O . TYR B 1 10 ? -4.125 -5.543 -5.25 1 97.25 10 TYR B O 1
ATOM 907 N N . LEU B 1 11 ? -4.383 -4.836 -3.189 1 97.69 11 LEU B N 1
ATOM 908 C CA . LEU B 1 11 ? -3.145 -4.07 -3.16 1 97.69 11 LEU B CA 1
ATOM 909 C C . LEU B 1 11 ? -2.021 -4.879 -2.518 1 97.69 11 LEU B C 1
ATOM 911 O O . LEU B 1 11 ? -2.137 -5.297 -1.363 1 97.69 11 LEU B O 1
ATOM 915 N N . VAL B 1 12 ? -1.002 -5.148 -3.242 1 98.38 12 VAL B N 1
ATOM 916 C CA . VAL B 1 12 ? 0.156 -5.871 -2.729 1 98.38 12 VAL B CA 1
ATOM 917 C C . VAL B 1 12 ? 1.324 -4.91 -2.531 1 98.38 12 VAL B C 1
ATOM 919 O O . VAL B 1 12 ? 1.768 -4.258 -3.48 1 98.38 12 VAL B O 1
ATOM 922 N N . THR B 1 13 ? 1.737 -4.793 -1.312 1 98.44 13 THR B N 1
ATOM 923 C CA . THR B 1 13 ? 2.904 -3.979 -0.995 1 98.44 13 THR B CA 1
ATOM 924 C C . THR B 1 13 ? 4.043 -4.848 -0.465 1 98.44 13 THR B C 1
ATOM 926 O O . THR B 1 13 ? 3.803 -5.863 0.191 1 98.44 13 THR B O 1
ATOM 929 N N . TYR B 1 14 ? 5.25 -4.453 -0.717 1 98.38 14 TYR B N 1
ATOM 930 C CA . TYR B 1 14 ? 6.363 -5.223 -0.181 1 98.38 14 TYR B CA 1
ATOM 931 C C . TYR B 1 14 ? 7.555 -4.324 0.128 1 98.38 14 TYR B C 1
ATOM 933 O O . TYR B 1 14 ? 7.699 -3.25 -0.464 1 98.38 14 TYR B O 1
ATOM 941 N N . ASP B 1 15 ? 8.297 -4.742 1.083 1 97.88 15 ASP B N 1
ATOM 942 C CA . ASP B 1 15 ? 9.555 -4.156 1.549 1 97.88 15 ASP B CA 1
ATOM 943 C C . ASP B 1 15 ? 10.656 -5.211 1.627 1 97.88 15 ASP B C 1
ATOM 945 O O . ASP B 1 15 ? 10.711 -5.988 2.584 1 97.88 15 ASP B O 1
ATOM 949 N N . ILE B 1 16 ? 11.438 -5.211 0.607 1 98.12 16 ILE B N 1
ATOM 950 C CA . ILE B 1 16 ? 12.469 -6.227 0.435 1 98.12 16 ILE B CA 1
ATOM 951 C C . ILE B 1 16 ? 13.828 -5.555 0.23 1 98.12 16 ILE B C 1
ATOM 953 O O . ILE B 1 16 ? 14.086 -4.98 -0.829 1 98.12 16 ILE B O 1
ATOM 957 N N . PRO B 1 17 ? 14.766 -5.684 1.182 1 97.38 17 PRO B N 1
ATOM 958 C CA . PRO B 1 17 ? 16.031 -4.945 1.108 1 97.38 17 PRO B CA 1
ATOM 959 C C . PRO B 1 17 ? 16.969 -5.492 0.039 1 97.38 17 PRO B C 1
ATOM 961 O O . PRO B 1 17 ? 17.75 -4.738 -0.542 1 97.38 17 PRO B O 1
ATOM 964 N N . ALA B 1 18 ? 16.891 -6.777 -0.179 1 97.88 18 ALA B N 1
ATOM 965 C CA . ALA B 1 18 ? 17.781 -7.375 -1.166 1 97.88 18 ALA B CA 1
ATOM 966 C C . ALA B 1 18 ? 17.297 -7.105 -2.586 1 97.88 18 ALA B C 1
ATOM 968 O O . ALA B 1 18 ? 16.203 -7.52 -2.961 1 97.88 18 ALA B O 1
ATOM 969 N N . ASP B 1 19 ? 18.172 -6.508 -3.42 1 97.5 19 ASP B N 1
ATOM 970 C CA . ASP B 1 19 ? 17.797 -6.082 -4.766 1 97.5 19 ASP B CA 1
ATOM 971 C C . ASP B 1 19 ? 17.344 -7.27 -5.609 1 97.5 19 ASP B C 1
ATOM 973 O O . ASP B 1 19 ? 16.328 -7.188 -6.301 1 97.5 19 ASP B O 1
ATOM 977 N N . ARG B 1 20 ? 18.062 -8.32 -5.562 1 97.75 20 ARG B N 1
ATOM 978 C CA . ARG B 1 20 ? 17.75 -9.469 -6.395 1 97.75 20 ARG B CA 1
ATOM 979 C C . ARG B 1 20 ? 16.359 -10.023 -6.055 1 97.75 20 ARG B C 1
ATOM 981 O O . ARG B 1 20 ? 15.555 -10.266 -6.949 1 97.75 20 ARG B O 1
ATOM 988 N N . ARG B 1 21 ? 16.094 -10.188 -4.754 1 98.19 21 ARG B N 1
ATOM 989 C CA . ARG B 1 21 ? 14.797 -10.703 -4.34 1 98.19 21 ARG B CA 1
ATOM 990 C C . ARG B 1 21 ? 13.688 -9.703 -4.648 1 98.19 21 ARG B C 1
ATOM 992 O O . ARG B 1 21 ? 12.586 -10.094 -5.043 1 98.19 21 ARG B O 1
ATOM 999 N N . ARG B 1 22 ? 13.984 -8.453 -4.449 1 98.44 22 ARG B N 1
ATOM 1000 C CA . ARG B 1 22 ? 13.008 -7.41 -4.754 1 98.44 22 ARG B CA 1
ATOM 1001 C C . ARG B 1 22 ? 12.617 -7.441 -6.23 1 98.44 22 ARG B C 1
ATOM 1003 O O . ARG B 1 22 ? 11.43 -7.379 -6.562 1 98.44 22 ARG B O 1
ATOM 1010 N N . ARG B 1 23 ? 13.617 -7.562 -7.117 1 98.12 23 ARG B N 1
ATOM 1011 C CA . ARG B 1 23 ? 13.367 -7.598 -8.555 1 98.12 23 ARG B CA 1
ATOM 1012 C C . ARG B 1 23 ? 12.594 -8.859 -8.938 1 98.12 23 ARG B C 1
ATOM 1014 O O . ARG B 1 23 ? 11.703 -8.805 -9.789 1 98.12 23 ARG B O 1
ATOM 1021 N N . LYS B 1 24 ? 12.961 -9.953 -8.391 1 98.19 24 LYS B N 1
ATOM 1022 C CA . LYS B 1 24 ? 12.25 -11.203 -8.648 1 98.19 24 LYS B CA 1
ATOM 1023 C C . LYS B 1 24 ? 10.789 -11.102 -8.234 1 98.19 24 LYS B C 1
ATOM 1025 O O . LYS B 1 24 ? 9.898 -11.57 -8.945 1 98.19 24 LYS B O 1
ATOM 1030 N N . THR B 1 25 ? 10.594 -10.516 -7.062 1 98.5 25 THR B N 1
ATOM 1031 C CA . THR B 1 25 ? 9.234 -10.312 -6.574 1 98.5 25 THR B CA 1
ATOM 1032 C C . THR B 1 25 ? 8.445 -9.422 -7.531 1 98.5 25 THR B C 1
ATOM 1034 O O . THR B 1 25 ? 7.312 -9.758 -7.902 1 98.5 25 THR B O 1
ATOM 1037 N N . ALA B 1 26 ? 9.031 -8.367 -7.953 1 98.5 26 ALA B N 1
ATOM 1038 C CA . ALA B 1 26 ? 8.383 -7.469 -8.906 1 98.5 26 ALA B CA 1
ATOM 1039 C C . ALA B 1 26 ? 8.047 -8.195 -10.203 1 98.5 26 ALA B C 1
ATOM 1041 O O . ALA B 1 26 ? 6.93 -8.094 -10.711 1 98.5 26 ALA B O 1
ATOM 1042 N N . HIS B 1 27 ? 9.031 -8.922 -10.656 1 98.44 27 HIS B N 1
ATOM 1043 C CA . HIS B 1 27 ? 8.82 -9.664 -11.898 1 98.44 27 HIS B CA 1
ATOM 1044 C C . HIS B 1 27 ? 7.664 -10.648 -11.766 1 98.44 27 HIS B C 1
ATOM 1046 O O . HIS B 1 27 ? 6.812 -10.734 -12.648 1 98.44 27 HIS B O 1
ATOM 1052 N N . LEU B 1 28 ? 7.645 -11.305 -10.727 1 98.38 28 LEU B N 1
ATOM 1053 C CA . LEU B 1 28 ? 6.566 -12.258 -10.477 1 98.38 28 LEU B CA 1
ATOM 1054 C C . LEU B 1 28 ? 5.215 -11.547 -10.445 1 98.38 28 LEU B C 1
ATOM 1056 O O . LEU B 1 28 ? 4.262 -11.992 -11.094 1 98.38 28 LEU B O 1
ATOM 1060 N N . LEU B 1 29 ? 5.117 -10.469 -9.703 1 98.38 29 LEU B N 1
ATOM 1061 C CA . LEU B 1 29 ? 3.861 -9.742 -9.531 1 98.38 29 LEU B CA 1
ATOM 1062 C C . LEU B 1 29 ? 3.385 -9.156 -10.859 1 98.38 29 LEU B C 1
ATOM 1064 O O . LEU B 1 29 ? 2.18 -9 -11.07 1 98.38 29 LEU B O 1
ATOM 1068 N N . GLU B 1 30 ? 4.297 -8.875 -11.789 1 98.12 30 GLU B N 1
ATOM 1069 C CA . GLU B 1 30 ? 3.928 -8.367 -13.109 1 98.12 30 GLU B CA 1
ATOM 1070 C C . GLU B 1 30 ? 3.045 -9.359 -13.859 1 98.12 30 GLU B C 1
ATOM 1072 O O . GLU B 1 30 ? 2.244 -8.961 -14.711 1 98.12 30 GLU B O 1
ATOM 1077 N N . GLY B 1 31 ? 3.117 -10.57 -13.523 1 97.62 31 GLY B N 1
ATOM 1078 C CA . GLY B 1 31 ? 2.279 -11.594 -14.125 1 97.62 31 GLY B CA 1
ATOM 1079 C C . GLY B 1 31 ? 0.902 -11.68 -13.5 1 97.62 31 GLY B C 1
ATOM 1080 O O . GLY B 1 31 ? 0.029 -12.391 -14.008 1 97.62 31 GLY B O 1
ATOM 1081 N N . TYR B 1 32 ? 0.665 -10.898 -12.453 1 97.62 32 TYR B N 1
ATOM 1082 C CA . TYR B 1 32 ? -0.578 -11.062 -11.703 1 97.62 32 TYR B CA 1
ATOM 1083 C C . TYR B 1 32 ? -1.332 -9.734 -11.617 1 97.62 32 TYR B C 1
ATOM 1085 O O . TYR B 1 32 ? -2.516 -9.711 -11.266 1 97.62 32 TYR B O 1
ATOM 1093 N N . GLY B 1 33 ? -0.664 -8.672 -11.906 1 96.69 33 GLY B N 1
ATOM 1094 C CA . GLY B 1 33 ? -1.307 -7.371 -11.758 1 96.69 33 GLY B CA 1
ATOM 1095 C C . GLY B 1 33 ? -0.475 -6.227 -12.312 1 96.69 33 GLY B C 1
ATOM 1096 O O . GLY B 1 33 ? 0.397 -6.438 -13.156 1 96.69 33 GLY B O 1
ATOM 1097 N N . GLN B 1 34 ? -0.852 -5.117 -11.953 1 96.12 34 GLN B N 1
ATOM 1098 C CA . GLN B 1 34 ? -0.249 -3.887 -12.461 1 96.12 34 GLN B CA 1
ATOM 1099 C C . GLN B 1 34 ? 0.621 -3.223 -11.398 1 96.12 34 GLN B C 1
ATOM 1101 O O . GLN B 1 34 ? 0.184 -3.029 -10.258 1 96.12 34 GLN B O 1
ATOM 1106 N N . ARG B 1 35 ? 1.879 -2.918 -11.836 1 97.12 35 ARG B N 1
ATOM 1107 C CA . ARG B 1 35 ? 2.742 -2.131 -10.961 1 97.12 35 ARG B CA 1
ATOM 1108 C C . ARG B 1 35 ? 2.277 -0.679 -10.898 1 97.12 35 ARG B C 1
ATOM 1110 O O . ARG B 1 35 ? 2.16 -0.013 -11.93 1 97.12 35 ARG B O 1
ATOM 1117 N N . VAL B 1 36 ? 2.006 -0.144 -9.633 1 95.81 36 VAL B N 1
ATOM 1118 C CA . VAL B 1 36 ? 1.514 1.226 -9.523 1 95.81 36 VAL B CA 1
ATOM 1119 C C . VAL B 1 36 ? 2.562 2.098 -8.836 1 95.81 36 VAL B C 1
ATOM 1121 O O . VAL B 1 36 ? 2.543 3.324 -8.969 1 95.81 36 VAL B O 1
ATOM 1124 N N . GLN B 1 37 ? 3.404 1.509 -8.086 1 96.88 37 GLN B N 1
ATOM 1125 C CA . GLN B 1 37 ? 4.605 2.104 -7.512 1 96.88 37 GLN B CA 1
ATOM 1126 C C . GLN B 1 37 ? 5.754 1.097 -7.473 1 96.88 37 GLN B C 1
ATOM 1128 O O . GLN B 1 37 ? 5.551 -0.093 -7.727 1 96.88 37 GLN B O 1
ATOM 1133 N N . TYR B 1 38 ? 6.879 1.546 -7.109 1 96.69 38 TYR B N 1
ATOM 1134 C CA . TYR B 1 38 ? 8.07 0.704 -7.164 1 96.69 38 TYR B CA 1
ATOM 1135 C C . TYR B 1 38 ? 7.82 -0.637 -6.484 1 96.69 38 TYR B C 1
ATOM 1137 O O . TYR B 1 38 ? 8.117 -1.691 -7.047 1 96.69 38 TYR B O 1
ATOM 1145 N N . SER B 1 39 ? 7.176 -0.625 -5.301 1 98.12 39 SER B N 1
ATOM 1146 C CA . SER B 1 39 ? 6.941 -1.843 -4.531 1 98.12 39 SER B CA 1
ATOM 1147 C C . SER B 1 39 ? 5.465 -2.01 -4.195 1 98.12 39 SER B C 1
ATOM 1149 O O . SER B 1 39 ? 5.121 -2.512 -3.123 1 98.12 39 SER B O 1
ATOM 1151 N N . VAL B 1 40 ? 4.645 -1.569 -5.059 1 98.19 40 VAL B N 1
ATOM 1152 C CA . VAL B 1 40 ? 3.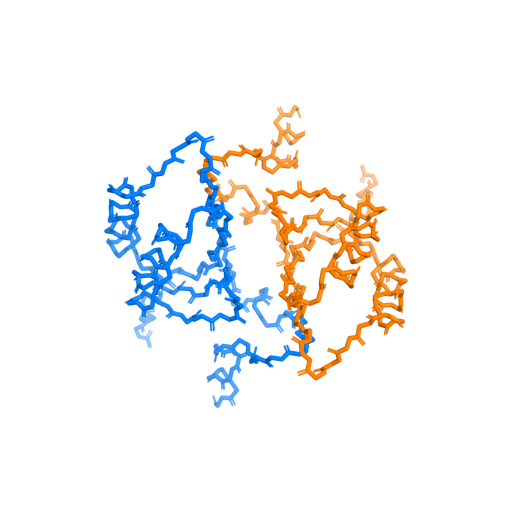203 -1.661 -4.863 1 98.19 40 VAL B CA 1
ATOM 1153 C C . VAL B 1 40 ? 2.533 -2.123 -6.156 1 98.19 40 VAL B C 1
ATOM 1155 O O . VAL B 1 40 ? 2.744 -1.528 -7.215 1 98.19 40 VAL B O 1
ATOM 1158 N N . PHE B 1 41 ? 1.757 -3.158 -6.059 1 98 41 PHE B N 1
ATOM 1159 C CA . PHE B 1 41 ? 1.019 -3.699 -7.195 1 98 41 PHE B CA 1
ATOM 1160 C C . PHE B 1 41 ? -0.469 -3.791 -6.879 1 98 41 PHE B C 1
ATOM 1162 O O . PHE B 1 41 ? -0.852 -4.035 -5.734 1 98 41 PHE B O 1
ATOM 1169 N N . GLU B 1 42 ? -1.308 -3.582 -7.809 1 96.56 42 GLU B N 1
ATOM 1170 C CA . GLU B 1 42 ? -2.727 -3.922 -7.789 1 96.56 42 GLU B CA 1
ATOM 1171 C C . GLU B 1 42 ? -3.002 -5.191 -8.586 1 96.56 42 GLU B C 1
ATOM 1173 O O . GLU B 1 42 ? -2.709 -5.254 -9.781 1 96.56 42 GLU B O 1
ATOM 1178 N N . CYS B 1 43 ? -3.561 -6.137 -7.965 1 96.81 43 CYS B N 1
ATOM 1179 C CA . CYS B 1 43 ? -3.771 -7.453 -8.555 1 96.81 43 CYS B CA 1
ATOM 1180 C C . CYS B 1 43 ? -5.223 -7.895 -8.406 1 96.81 43 CYS B C 1
ATOM 1182 O O . CYS B 1 43 ? -5.789 -7.816 -7.316 1 96.81 43 CYS B O 1
ATOM 1184 N N . ARG B 1 44 ? -5.766 -8.336 -9.422 1 95.38 44 ARG B N 1
ATOM 1185 C CA . ARG B 1 44 ? -7.062 -9 -9.359 1 95.38 44 ARG B CA 1
ATOM 1186 C C . ARG B 1 44 ? -6.902 -10.516 -9.383 1 95.38 44 ARG B C 1
ATOM 1188 O O . ARG B 1 44 ? -6.453 -11.086 -10.375 1 95.38 44 ARG B O 1
ATOM 1195 N N . LEU B 1 45 ? -7.297 -11.117 -8.273 1 96.88 45 LEU B N 1
ATOM 1196 C CA . LEU B 1 45 ? -6.98 -12.531 -8.094 1 96.88 45 LEU B CA 1
ATOM 1197 C C . LEU B 1 45 ? -8.219 -13.312 -7.668 1 96.88 45 LEU B C 1
ATOM 1199 O O . LEU B 1 45 ? -8.922 -12.906 -6.742 1 96.88 45 LEU B O 1
ATOM 1203 N N . ASP B 1 46 ? -8.469 -14.383 -8.312 1 95.69 46 ASP B N 1
ATOM 1204 C CA . ASP B 1 46 ? -9.367 -15.367 -7.711 1 95.69 46 ASP B CA 1
ATOM 1205 C C . ASP B 1 46 ? -8.602 -16.297 -6.766 1 95.69 46 ASP B C 1
ATOM 1207 O O . ASP B 1 46 ? -7.398 -16.141 -6.562 1 95.69 46 ASP B O 1
ATOM 1211 N N . ALA B 1 47 ? -9.336 -17.219 -6.184 1 95.69 47 ALA B N 1
ATOM 1212 C CA . ALA B 1 47 ? -8.75 -18.047 -5.137 1 95.69 47 ALA B CA 1
ATOM 1213 C C . ALA B 1 47 ? -7.562 -18.844 -5.664 1 95.69 47 ALA B C 1
ATOM 1215 O O . ALA B 1 47 ? -6.543 -18.969 -4.98 1 95.69 47 ALA B O 1
ATOM 1216 N N . GLN B 1 48 ? -7.691 -19.375 -6.805 1 96.69 48 GLN B N 1
ATOM 1217 C CA . GLN B 1 48 ? -6.629 -20.188 -7.379 1 96.69 48 GLN B CA 1
ATOM 1218 C C . GLN B 1 48 ? -5.387 -19.359 -7.676 1 96.69 48 GLN B C 1
ATOM 1220 O O . GLN B 1 48 ? -4.273 -19.719 -7.297 1 96.69 48 GLN B O 1
ATOM 1225 N N . ARG B 1 49 ? -5.586 -18.266 -8.328 1 96.94 49 ARG B N 1
ATOM 1226 C CA . ARG B 1 49 ? -4.469 -17.391 -8.664 1 96.94 49 ARG B CA 1
ATOM 1227 C C 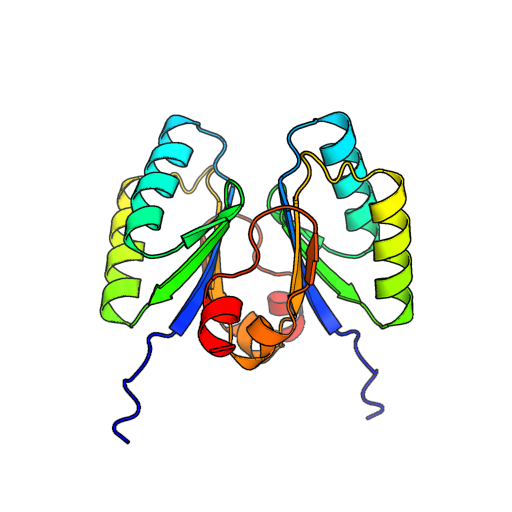. ARG B 1 49 ? -3.807 -16.828 -7.41 1 96.94 49 ARG B C 1
ATOM 1229 O O . ARG B 1 49 ? -2.586 -16.672 -7.363 1 96.94 49 ARG B O 1
ATOM 1236 N N . TYR B 1 50 ? -4.605 -16.547 -6.445 1 97.69 50 TYR B N 1
ATOM 1237 C CA . TYR B 1 50 ? -4.086 -16.047 -5.176 1 97.69 50 TYR B CA 1
ATOM 1238 C C . TYR B 1 50 ? -3.166 -17.078 -4.531 1 97.69 50 TYR B C 1
ATOM 1240 O O . TYR B 1 50 ? -2.043 -16.766 -4.137 1 97.69 50 TYR B O 1
ATOM 1248 N N . ARG B 1 51 ? -3.596 -18.312 -4.5 1 97.06 51 ARG B N 1
ATOM 1249 C CA . ARG B 1 51 ? -2.803 -19.375 -3.902 1 97.06 51 ARG B CA 1
ATOM 1250 C C . ARG B 1 51 ? -1.523 -19.625 -4.695 1 97.06 51 ARG B C 1
ATOM 1252 O O . ARG B 1 51 ? -0.454 -19.812 -4.117 1 97.06 51 ARG B O 1
ATOM 1259 N N . GLU B 1 52 ? -1.667 -19.609 -5.938 1 97.75 52 GLU B N 1
ATOM 1260 C CA . GLU B 1 52 ? -0.501 -19.797 -6.797 1 97.75 52 GLU B CA 1
ATOM 1261 C C . GLU B 1 52 ? 0.528 -18.688 -6.578 1 97.75 52 GLU B C 1
ATOM 1263 O O . GLU B 1 52 ? 1.722 -18.969 -6.441 1 97.75 52 GLU B O 1
ATOM 1268 N N . LEU B 1 53 ? 0.074 -17.484 -6.562 1 98.06 53 LEU B N 1
ATOM 1269 C CA . LEU B 1 53 ? 0.958 -16.344 -6.332 1 98.06 53 LEU B CA 1
ATOM 1270 C C . LEU B 1 53 ? 1.677 -16.484 -4.996 1 98.06 53 LEU B C 1
ATOM 1272 O O . LEU B 1 53 ? 2.895 -16.297 -4.918 1 98.06 53 LEU B O 1
ATOM 1276 N N . GLN B 1 54 ? 0.916 -16.844 -3.99 1 97.38 54 GLN B N 1
ATOM 1277 C CA . GLN B 1 54 ? 1.503 -16.984 -2.664 1 97.38 54 GLN B CA 1
ATOM 1278 C C . GLN B 1 54 ? 2.594 -18.062 -2.664 1 97.38 54 GLN B C 1
ATOM 1280 O O . GLN B 1 54 ? 3.676 -17.844 -2.113 1 97.38 54 GLN B O 1
ATOM 1285 N N . LYS B 1 55 ? 2.297 -19.125 -3.277 1 97.5 55 LYS B N 1
ATOM 1286 C CA . LYS B 1 55 ? 3.262 -20.219 -3.342 1 97.5 55 LYS B CA 1
ATOM 1287 C C . LYS B 1 55 ? 4.535 -19.797 -4.066 1 97.5 55 LYS B C 1
ATOM 1289 O O . LYS B 1 55 ? 5.645 -20.047 -3.594 1 97.5 55 LYS B O 1
ATOM 1294 N N . ARG B 1 56 ? 4.379 -19.172 -5.105 1 97.75 56 ARG B N 1
ATOM 1295 C CA . ARG B 1 56 ? 5.52 -18.734 -5.906 1 97.75 56 ARG B CA 1
ATOM 1296 C C . ARG B 1 56 ? 6.336 -17.672 -5.168 1 97.75 56 ARG B C 1
ATOM 1298 O O . ARG B 1 56 ? 7.566 -17.672 -5.234 1 97.75 56 ARG B O 1
ATOM 1305 N N . LEU B 1 57 ? 5.684 -16.766 -4.484 1 97.69 57 LEU B N 1
ATOM 1306 C CA . LEU B 1 57 ? 6.371 -15.758 -3.686 1 97.69 57 LEU B CA 1
ATOM 1307 C C . LEU B 1 57 ? 7.16 -16.406 -2.553 1 97.69 57 LEU B C 1
ATOM 1309 O O . LEU B 1 57 ? 8.281 -15.984 -2.25 1 97.69 57 LEU B O 1
ATOM 1313 N N . GLN B 1 58 ? 6.578 -17.406 -1.979 1 96.25 58 GLN B N 1
ATOM 1314 C CA . GLN B 1 58 ? 7.188 -18.047 -0.823 1 96.25 58 GLN B CA 1
ATOM 1315 C C . GLN B 1 58 ? 8.508 -18.719 -1.198 1 96.25 58 GLN B C 1
ATOM 1317 O O . GLN B 1 58 ? 9.422 -18.812 -0.376 1 96.25 58 GLN B O 1
ATOM 1322 N N . HIS B 1 59 ? 8.602 -19.141 -2.402 1 95.75 59 HIS B N 1
ATOM 1323 C CA . HIS B 1 59 ? 9.781 -19.859 -2.867 1 95.75 59 HIS B CA 1
ATOM 1324 C C . HIS B 1 59 ? 11.031 -19 -2.775 1 95.75 59 HIS B C 1
ATOM 1326 O O . HIS B 1 59 ? 12.125 -19.516 -2.531 1 95.75 59 HIS B O 1
ATOM 1332 N N . HIS B 1 60 ? 10.898 -17.734 -2.809 1 94.06 60 HIS B N 1
ATOM 1333 C CA . HIS B 1 60 ? 12.094 -16.891 -2.824 1 94.06 60 HIS B CA 1
ATOM 1334 C C . HIS B 1 60 ? 12.023 -15.812 -1.742 1 94.06 60 HIS B C 1
ATOM 1336 O O . HIS B 1 60 ? 12.82 -14.875 -1.745 1 94.06 60 HIS B O 1
ATOM 1342 N N . PHE B 1 61 ? 11.219 -15.938 -0.86 1 96.06 61 PHE B N 1
ATOM 1343 C CA . PHE B 1 61 ? 10.961 -14.969 0.195 1 96.06 61 PHE B CA 1
ATOM 1344 C C . PHE B 1 61 ? 11.828 -15.258 1.417 1 96.06 61 PHE B C 1
ATOM 1346 O O . PHE B 1 61 ? 11.914 -16.406 1.864 1 96.06 61 PHE B O 1
ATOM 1353 N N . ASP B 1 62 ? 12.578 -14.297 1.918 1 96.25 62 ASP B N 1
ATOM 1354 C CA . ASP B 1 62 ? 13.344 -14.406 3.15 1 96.25 62 ASP B CA 1
ATOM 1355 C C . ASP B 1 62 ? 12.578 -13.828 4.336 1 96.25 62 ASP B C 1
ATOM 1357 O O . ASP B 1 62 ? 12.562 -12.617 4.539 1 96.25 62 ASP B O 1
ATOM 1361 N N . LEU B 1 63 ? 12.008 -14.633 5.152 1 91.88 63 LEU B N 1
ATOM 1362 C CA . LEU B 1 63 ? 11.117 -14.234 6.23 1 91.88 63 LEU B CA 1
ATOM 1363 C C . LEU B 1 63 ? 11.852 -13.383 7.262 1 91.88 63 LEU B C 1
ATOM 1365 O O . LEU B 1 63 ? 11.227 -12.68 8.055 1 91.88 63 LEU B O 1
ATOM 1369 N N . SER B 1 64 ? 13.148 -13.508 7.293 1 93.12 64 SER B N 1
ATOM 1370 C CA . SER B 1 64 ? 13.914 -12.781 8.297 1 93.12 64 SER B CA 1
ATOM 1371 C C . SER B 1 64 ? 14.047 -11.305 7.934 1 93.12 64 SER B C 1
ATOM 1373 O O . SER B 1 64 ? 14.258 -10.461 8.805 1 93.12 64 SER B O 1
ATOM 1375 N N . GLU B 1 65 ? 13.875 -10.93 6.641 1 95.75 65 GLU B N 1
ATOM 1376 C CA . GLU B 1 65 ? 14.141 -9.539 6.281 1 95.75 65 GLU B CA 1
ATOM 1377 C C . GLU B 1 65 ? 13.055 -8.992 5.363 1 95.75 65 GLU B C 1
ATOM 1379 O O . GLU B 1 65 ? 12.828 -7.777 5.324 1 95.75 65 GLU B O 1
ATOM 1384 N N . ASP B 1 66 ? 12.43 -9.898 4.645 1 97.5 66 ASP B N 1
ATOM 1385 C CA . ASP B 1 66 ? 11.438 -9.469 3.664 1 97.5 66 ASP B CA 1
ATOM 1386 C C . ASP B 1 66 ? 10.07 -9.297 4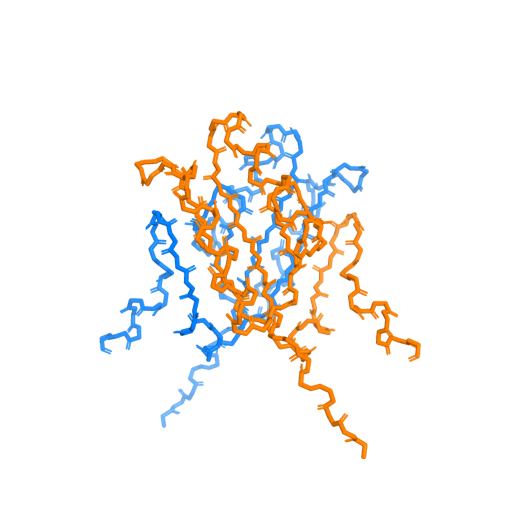.312 1 97.5 66 ASP B C 1
ATOM 1388 O O . ASP B 1 66 ? 9.695 -10.055 5.211 1 97.5 66 ASP B O 1
ATOM 1392 N N . HIS B 1 67 ? 9.383 -8.258 3.914 1 97.5 67 HIS B N 1
ATOM 1393 C CA . HIS B 1 67 ? 8.008 -8.008 4.328 1 97.5 67 HIS B CA 1
ATOM 1394 C C . HIS B 1 67 ? 7.086 -7.879 3.125 1 97.5 67 HIS B C 1
ATOM 1396 O O . HIS B 1 67 ? 7.453 -7.27 2.117 1 97.5 67 HIS B O 1
ATOM 1402 N N . LEU B 1 68 ? 5.93 -8.492 3.18 1 97.94 68 LEU B N 1
ATOM 1403 C CA . LEU B 1 68 ? 4.91 -8.422 2.139 1 97.94 68 LEU B CA 1
ATOM 1404 C C . LEU B 1 68 ? 3.512 -8.383 2.75 1 97.94 68 LEU B C 1
ATOM 1406 O O . LEU B 1 68 ? 3.229 -9.109 3.705 1 97.94 68 LEU B O 1
ATOM 1410 N N . ARG B 1 69 ? 2.641 -7.555 2.191 1 97.38 69 ARG B N 1
ATOM 1411 C CA . ARG B 1 69 ? 1.271 -7.426 2.678 1 97.38 69 ARG B CA 1
ATOM 1412 C C . ARG B 1 69 ? 0.274 -7.48 1.525 1 97.38 69 ARG B C 1
ATOM 1414 O O . ARG B 1 69 ? 0.511 -6.906 0.462 1 97.38 69 ARG B O 1
ATOM 1421 N N . PHE B 1 70 ? -0.817 -8.219 1.733 1 97.88 70 PHE B N 1
ATOM 1422 C CA . PHE B 1 70 ? -1.972 -8.242 0.843 1 97.88 70 PHE B CA 1
ATOM 1423 C C . PHE B 1 70 ? -3.148 -7.5 1.466 1 97.88 70 PHE B C 1
ATOM 1425 O O . PHE B 1 70 ? -3.691 -7.93 2.486 1 97.88 70 PHE B O 1
ATOM 1432 N N . TYR B 1 71 ? -3.52 -6.395 0.868 1 97 71 TYR B N 1
ATOM 1433 C CA . TYR B 1 71 ? -4.691 -5.637 1.293 1 97 71 TYR B CA 1
ATOM 1434 C C . TYR B 1 71 ? -5.867 -5.887 0.358 1 97 71 TYR B C 1
ATOM 1436 O O . TYR B 1 71 ? -5.852 -5.461 -0.801 1 97 71 TYR B O 1
ATOM 1444 N N . PRO B 1 72 ? -6.938 -6.535 0.833 1 96.69 72 PRO B N 1
ATOM 1445 C CA . PRO B 1 72 ? -8.125 -6.582 -0.022 1 96.69 72 PRO B CA 1
ATOM 1446 C C . PRO B 1 72 ? -8.75 -5.207 -0.244 1 96.69 72 PRO B C 1
ATOM 1448 O O . PRO B 1 72 ? -8.781 -4.383 0.676 1 96.69 72 PRO B O 1
ATOM 1451 N N . MET B 1 73 ? -9.102 -4.973 -1.473 1 94.69 73 MET B N 1
ATOM 1452 C CA . MET B 1 73 ? -9.758 -3.723 -1.851 1 94.69 73 MET B CA 1
ATOM 1453 C C . MET B 1 73 ? -11.133 -3.99 -2.445 1 94.69 73 MET B C 1
ATOM 1455 O O . MET B 1 73 ? -11.398 -5.082 -2.955 1 94.69 73 MET B O 1
ATOM 1459 N N . THR B 1 74 ? -11.969 -3.047 -2.287 1 91.06 74 THR B N 1
ATOM 1460 C CA . THR B 1 74 ? -13.258 -3.084 -2.98 1 91.06 74 THR B CA 1
ATOM 1461 C C . THR B 1 74 ? -13.289 -2.051 -4.105 1 91.06 74 THR B C 1
ATOM 1463 O O . THR B 1 74 ? -12.516 -1.095 -4.102 1 91.06 74 THR B O 1
ATOM 1466 N N . GLU B 1 75 ? -14.234 -2.299 -4.98 1 86.56 75 GLU B N 1
ATOM 1467 C CA . GLU B 1 75 ? -14.445 -1.3 -6.023 1 86.56 75 GLU B CA 1
ATOM 1468 C C . GLU B 1 75 ? -14.781 0.062 -5.426 1 86.56 75 GLU B C 1
ATOM 1470 O O . GLU B 1 75 ? -14.375 1.098 -5.953 1 86.56 75 GLU B O 1
ATOM 1475 N N . HIS B 1 76 ? -15.477 0.032 -4.379 1 88.44 76 HIS B N 1
ATOM 1476 C CA . HIS B 1 76 ? -15.875 1.269 -3.713 1 88.44 76 HIS B CA 1
ATOM 1477 C C . HIS B 1 76 ? -14.656 2.041 -3.221 1 88.44 76 HIS B C 1
ATOM 1479 O O . HIS B 1 76 ? -14.508 3.23 -3.512 1 88.44 76 HIS B O 1
ATOM 1485 N N . THR B 1 77 ? -13.797 1.373 -2.51 1 89.75 77 THR B N 1
ATOM 1486 C CA . THR B 1 77 ? -12.625 2.051 -1.968 1 89.75 77 THR B CA 1
ATOM 1487 C C . THR B 1 77 ? -11.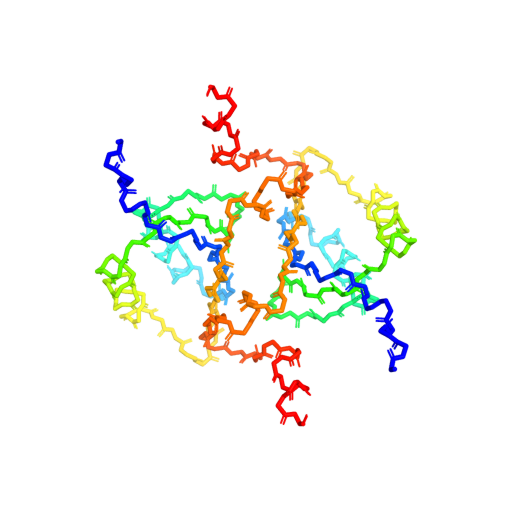656 2.428 -3.082 1 89.75 77 THR B C 1
ATOM 1489 O O . THR B 1 77 ? -11 3.471 -3.016 1 89.75 77 THR B O 1
ATOM 1492 N N . LEU B 1 78 ? -11.57 1.559 -4.043 1 86.94 78 LEU B N 1
ATOM 1493 C CA . LEU B 1 78 ? -10.703 1.863 -5.176 1 86.94 78 LEU B CA 1
ATOM 1494 C C . LEU B 1 78 ? -11.133 3.152 -5.863 1 86.94 78 LEU B C 1
ATOM 1496 O O . LEU B 1 78 ? -10.297 3.918 -6.344 1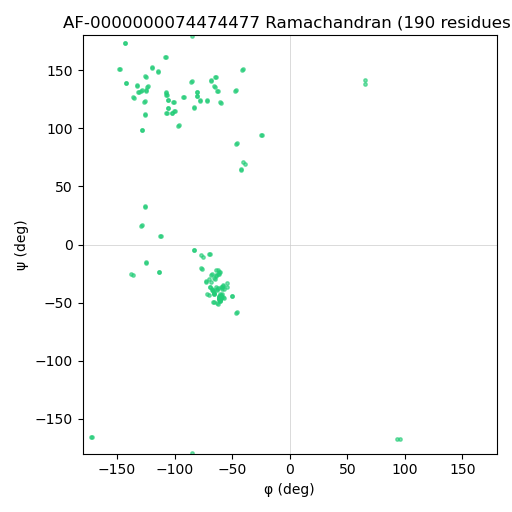 86.94 78 LEU B O 1
ATOM 1500 N N . GLY B 1 79 ? -12.445 3.389 -5.934 1 89.5 79 GLY B N 1
ATOM 1501 C CA . GLY B 1 79 ? -12.977 4.59 -6.562 1 89.5 79 GLY B CA 1
ATOM 1502 C C . GLY B 1 79 ? -12.695 5.852 -5.77 1 89.5 79 GLY B C 1
ATOM 1503 O O . GLY B 1 79 ? -12.922 6.961 -6.262 1 89.5 79 GLY B O 1
ATOM 1504 N N . GLN B 1 80 ? -12.172 5.711 -4.57 1 93.56 80 GLN B N 1
ATOM 1505 C CA . GLN B 1 80 ? -11.953 6.844 -3.678 1 93.56 80 GLN B CA 1
ATOM 1506 C C . GLN B 1 80 ? -10.461 7.102 -3.471 1 93.56 80 GLN B C 1
ATOM 1508 O O . GLN B 1 80 ? -10.078 7.934 -2.648 1 93.56 80 GLN B O 1
ATOM 1513 N N . ILE B 1 81 ? -9.633 6.402 -4.199 1 95.25 81 ILE B N 1
ATOM 1514 C CA . ILE B 1 81 ? -8.195 6.543 -4.016 1 95.25 81 ILE B CA 1
ATOM 1515 C C . ILE B 1 81 ? -7.746 7.926 -4.484 1 95.25 81 ILE B C 1
ATOM 1517 O O . ILE B 1 81 ? -8.281 8.461 -5.457 1 95.25 81 ILE B O 1
ATOM 1521 N N . GLU B 1 82 ? -6.852 8.5 -3.785 1 95.81 82 GLU B N 1
ATOM 1522 C CA . GLU B 1 82 ? -6.164 9.711 -4.223 1 95.81 82 GLU B CA 1
ATOM 1523 C C . GLU B 1 82 ? -4.723 9.414 -4.633 1 95.81 82 GLU B C 1
ATOM 1525 O O . GLU B 1 82 ? -3.982 8.766 -3.895 1 95.81 82 GLU B O 1
ATOM 1530 N N . VAL B 1 83 ? -4.352 9.922 -5.809 1 95.88 83 VAL B N 1
ATOM 1531 C CA . VAL B 1 83 ? -3.031 9.625 -6.359 1 95.88 83 VAL B CA 1
ATOM 1532 C C . VAL B 1 83 ? -2.307 10.922 -6.695 1 95.88 83 VAL B C 1
ATOM 1534 O O . VAL B 1 83 ? -2.873 11.812 -7.34 1 95.88 83 VAL B O 1
ATOM 1537 N N . TRP B 1 84 ? -1.132 11.07 -6.094 1 95.94 84 TRP B N 1
ATOM 1538 C CA . TRP B 1 84 ? -0.227 12.156 -6.449 1 95.94 84 TRP B CA 1
ATOM 1539 C C . TRP B 1 84 ? 0.947 11.641 -7.273 1 95.94 84 TRP B C 1
ATOM 1541 O O . TRP B 1 84 ? 1.713 10.789 -6.812 1 95.94 84 TRP B O 1
ATOM 1551 N N . GLY B 1 85 ? 1.134 12.156 -8.352 1 86.69 85 GLY B N 1
ATOM 1552 C CA . GLY B 1 85 ? 2.232 11.695 -9.188 1 86.69 85 GLY B CA 1
ATOM 1553 C C . GLY B 1 85 ? 2.064 10.266 -9.664 1 86.69 85 GLY B C 1
ATOM 1554 O O . GLY B 1 85 ? 1.387 9.469 -9.016 1 86.69 85 GLY B O 1
ATOM 1555 N N . GLY B 1 86 ? 2.359 9.961 -10.898 1 74 86 GLY B N 1
ATOM 1556 C CA . GLY B 1 86 ? 2.369 8.586 -11.375 1 74 86 GLY B CA 1
ATOM 1557 C C . GLY B 1 86 ? 1.073 8.18 -12.055 1 74 86 GLY B C 1
ATOM 1558 O O . GLY B 1 86 ? 0.188 9.016 -12.258 1 74 86 GLY B O 1
ATOM 1559 N N . ALA B 1 87 ? 1.073 6.855 -12.211 1 66.25 87 ALA B N 1
ATOM 1560 C CA . ALA B 1 87 ? -0.061 6.297 -12.938 1 66.25 87 ALA B CA 1
ATOM 1561 C C . ALA B 1 87 ? -1.282 6.16 -12.039 1 66.25 87 ALA B C 1
ATOM 1563 O O . ALA B 1 87 ? -1.152 5.859 -10.852 1 66.25 87 ALA B O 1
ATOM 1564 N N . LYS B 1 88 ? -2.424 6.68 -12.453 1 64.75 88 LYS B N 1
ATOM 1565 C CA . LYS B 1 88 ? -3.691 6.434 -11.773 1 64.75 88 LYS B CA 1
ATOM 1566 C C . LYS B 1 88 ? -4.086 4.961 -11.859 1 64.75 88 LYS B C 1
ATOM 1568 O O . LYS B 1 88 ? -3.74 4.277 -12.82 1 64.75 88 LYS B O 1
ATOM 1573 N N . PRO B 1 89 ? -4.703 4.391 -10.844 1 60.44 89 PRO B N 1
ATOM 1574 C CA . PRO B 1 89 ? -5.078 2.977 -10.805 1 60.44 89 PRO B CA 1
ATOM 1575 C C . PRO B 1 89 ? -5.773 2.518 -12.086 1 60.44 89 PRO B C 1
ATOM 1577 O O . PRO B 1 89 ? -6.484 3.299 -12.719 1 60.44 89 PRO B O 1
ATOM 1580 N N . ALA B 1 90 ? -5.293 1.393 -12.562 1 54.31 90 ALA B N 1
ATOM 1581 C CA . ALA B 1 90 ? -5.832 0.817 -13.789 1 54.31 90 ALA B CA 1
ATOM 1582 C C . ALA B 1 90 ? -7.359 0.835 -13.773 1 54.31 90 ALA B C 1
ATOM 1584 O O . ALA B 1 90 ? -7.992 1.067 -14.812 1 54.31 90 ALA B O 1
ATOM 1585 N N . GLN B 1 91 ? -7.98 0.227 -12.812 1 53.72 91 GLN B N 1
ATOM 1586 C CA . GLN B 1 91 ? -9.422 0.017 -12.883 1 53.72 91 GLN B CA 1
ATOM 1587 C C . GLN B 1 91 ? -10.172 1.345 -13.008 1 53.72 91 GLN B C 1
ATOM 1589 O O . GLN B 1 91 ? -11.25 1.405 -13.602 1 53.72 91 GLN B O 1
ATOM 1594 N N . LEU B 1 92 ? -9.664 2.277 -12.312 1 50.62 92 LEU B N 1
ATOM 1595 C CA . LEU B 1 92 ? -10.43 3.516 -12.391 1 50.62 92 LEU B CA 1
ATOM 1596 C C . LEU B 1 92 ? -10.625 3.941 -13.836 1 50.62 92 LEU B C 1
ATOM 1598 O O . LEU B 1 92 ? -11.672 4.496 -14.188 1 50.62 92 LEU B O 1
ATOM 1602 N N . GLN B 1 93 ? -9.617 3.686 -14.555 1 46.66 93 GLN B N 1
ATOM 1603 C CA . GLN B 1 93 ? -9.836 4.105 -15.938 1 46.66 93 GLN B CA 1
ATOM 1604 C C . GLN B 1 93 ? -10.859 3.211 -16.625 1 46.66 93 GLN B C 1
ATOM 1606 O O . GLN B 1 93 ? -11.617 3.672 -17.484 1 46.66 93 GLN B O 1
ATOM 1611 N N . ASP B 1 94 ? -10.719 1.993 -16.406 1 43.34 94 ASP B N 1
ATOM 1612 C CA . ASP B 1 94 ? -11.602 1.12 -17.188 1 43.34 94 ASP B CA 1
ATOM 1613 C C . ASP B 1 94 ? -13.047 1.26 -16.719 1 43.34 94 ASP B C 1
ATOM 1615 O O . ASP B 1 94 ? -13.977 0.938 -17.469 1 43.34 94 ASP B O 1
ATOM 1619 N N . LEU B 1 95 ? -13.242 1.572 -15.469 1 40.91 95 LEU B N 1
ATOM 1620 C CA . LEU B 1 95 ? -14.633 1.721 -15.039 1 40.91 95 LEU B CA 1
ATOM 1621 C C . LEU B 1 95 ? -15.266 2.945 -15.688 1 40.91 95 LEU B C 1
ATOM 1623 O O . LEU B 1 95 ? -16.484 3.123 -15.617 1 40.91 95 LEU B O 1
ATOM 1627 N N . ILE B 1 96 ? -14.43 3.881 -16.016 1 37.72 96 ILE B N 1
ATOM 1628 C CA . ILE B 1 96 ? -15.094 5.039 -16.594 1 37.72 96 ILE B CA 1
ATOM 1629 C C . ILE B 1 96 ? -15.523 4.719 -18.031 1 37.72 96 ILE B C 1
ATOM 1631 O O . ILE B 1 96 ? -16.25 5.5 -18.656 1 37.72 96 ILE B O 1
ATOM 1635 N N . LEU B 1 97 ? -15.086 3.66 -18.578 1 31.91 97 LEU B N 1
ATOM 1636 C CA . LEU B 1 97 ? -15.773 3.609 -19.859 1 31.91 97 LEU B CA 1
ATOM 1637 C C . LEU B 1 97 ? -17.172 3.041 -19.719 1 31.91 97 LEU B C 1
ATOM 1639 O O . LEU B 1 97 ? -17.391 2.09 -18.953 1 31.91 97 LEU B O 1
#

pLDDT: mean 87.46, std 19.13, range [29.41, 98.5]

Radius of gyration: 16.68 Å; Cα contacts (8 Å, |Δi|>4): 291; chains: 2; bounding box: 44×42×43 Å

Secondary structure (DSSP, 8-state):
-------EEEEEEEE--SHHHHHHHHHHHHTTEEEEETTEEEEEE-HHHHHHHHHHHHHT--TTT-EEEEEEE-HHHHTT-EEESSPPPHHHHHHT-/-------EEEEEEEE--SHHHHHHHHHHHHTTEEEEETTEEEEEE-HHHHHHHHHHHHHT--TTT-EEEEEEE-HHHHTT-EEESSPPPHHHHHHT-